Protein AF-A0A9P6ZPM4-F1 (afdb_monomer_lite)

Structure (mmCIF, N/CA/C/O backbone):
data_AF-A0A9P6ZPM4-F1
#
_entry.id   AF-A0A9P6ZPM4-F1
#
loop_
_atom_site.group_PDB
_atom_site.id
_atom_site.type_symbol
_atom_site.label_atom_id
_atom_site.label_alt_id
_atom_site.label_comp_id
_atom_site.label_asym_id
_atom_site.label_entity_id
_atom_site.label_seq_id
_atom_site.pdbx_PDB_ins_code
_atom_site.Cartn_x
_atom_site.Cartn_y
_atom_site.Cartn_z
_atom_site.occupancy
_atom_site.B_iso_or_equiv
_atom_site.auth_seq_id
_atom_site.auth_comp_id
_atom_site.auth_asym_id
_atom_site.auth_atom_id
_atom_site.pdbx_PDB_model_num
ATOM 1 N N . MET A 1 1 ? 51.699 1.409 82.569 1.00 41.31 1 MET A N 1
ATOM 2 C CA . MET A 1 1 ? 52.023 0.353 81.589 1.00 41.31 1 MET A CA 1
ATOM 3 C C . MET A 1 1 ? 50.793 -0.520 81.501 1.00 41.31 1 MET A C 1
ATOM 5 O O . MET A 1 1 ? 50.422 -0.999 82.562 1.00 41.31 1 MET A O 1
ATOM 9 N N . SER A 1 2 ? 50.209 -0.681 80.306 1.00 43.38 2 SER A N 1
ATOM 10 C CA . SER A 1 2 ? 49.143 -1.655 79.982 1.00 43.38 2 SER A CA 1
ATOM 11 C C . SER A 1 2 ? 47.812 -1.553 80.760 1.00 43.38 2 SER A C 1
ATOM 13 O O . SER A 1 2 ? 47.793 -1.086 81.890 1.00 43.38 2 SER A O 1
ATOM 15 N N . ASP A 1 3 ? 46.640 -1.999 80.300 1.00 44.69 3 ASP A N 1
ATOM 16 C CA . ASP A 1 3 ? 45.992 -2.145 78.973 1.00 44.69 3 ASP A CA 1
ATOM 17 C C . ASP A 1 3 ? 44.458 -2.218 79.275 1.00 44.69 3 ASP A C 1
ATOM 19 O O . ASP A 1 3 ? 44.084 -2.332 80.442 1.00 44.69 3 ASP A O 1
ATOM 23 N N 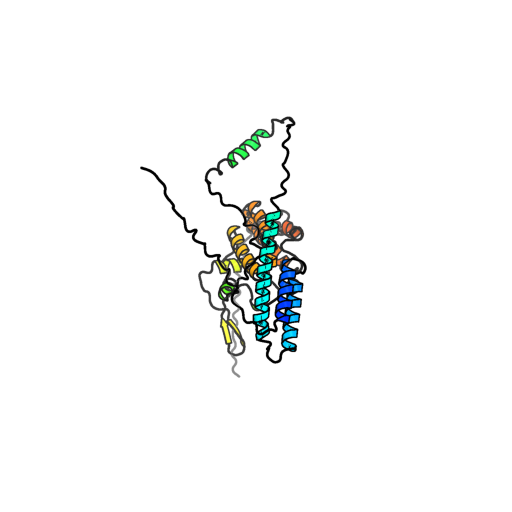. ASN A 1 4 ? 43.470 -2.120 78.375 1.00 44.38 4 ASN A N 1
ATOM 24 C CA . ASN A 1 4 ? 43.401 -2.166 76.907 1.00 44.38 4 ASN A CA 1
ATOM 25 C C . ASN A 1 4 ? 42.216 -1.278 76.411 1.00 44.38 4 ASN A C 1
ATOM 27 O O . ASN A 1 4 ? 41.504 -0.686 77.222 1.00 44.38 4 ASN A O 1
ATOM 31 N N . ALA A 1 5 ? 41.947 -1.208 75.102 1.00 47.03 5 ALA A N 1
ATOM 32 C CA . ALA A 1 5 ? 40.802 -0.488 74.527 1.00 47.03 5 ALA A CA 1
ATOM 33 C C . ALA A 1 5 ? 39.486 -1.300 74.544 1.00 47.03 5 ALA A C 1
ATOM 35 O O . ALA A 1 5 ? 39.454 -2.464 74.153 1.00 47.03 5 ALA A O 1
ATOM 36 N N . GLY A 1 6 ? 38.375 -0.648 74.912 1.00 46.19 6 GLY A N 1
ATOM 37 C CA . GLY A 1 6 ? 37.008 -1.186 74.832 1.00 46.19 6 GLY A CA 1
ATOM 38 C C . GLY A 1 6 ? 36.142 -0.393 73.850 1.00 46.19 6 GLY A C 1
ATOM 39 O O . GLY A 1 6 ? 35.293 0.389 74.267 1.00 46.19 6 GLY A O 1
ATOM 40 N N . MET A 1 7 ? 36.379 -0.556 72.546 1.00 50.34 7 MET A N 1
ATOM 41 C CA . MET A 1 7 ? 35.715 0.224 71.495 1.00 50.34 7 MET A CA 1
ATOM 42 C C . MET A 1 7 ? 34.452 -0.488 70.987 1.00 50.34 7 MET A C 1
ATOM 44 O O . MET A 1 7 ? 34.505 -1.323 70.086 1.00 50.34 7 MET A O 1
ATOM 48 N N . THR A 1 8 ? 33.303 -0.167 71.582 1.00 50.31 8 THR A N 1
ATOM 49 C CA . THR A 1 8 ? 31.993 -0.701 71.182 1.00 50.31 8 THR A CA 1
ATOM 50 C C . THR A 1 8 ? 31.470 0.019 69.938 1.00 50.31 8 THR A C 1
ATOM 52 O O . THR A 1 8 ? 31.024 1.162 69.996 1.00 50.31 8 THR A O 1
ATOM 55 N N . GLN A 1 9 ? 31.520 -0.658 68.788 1.00 41.12 9 GLN A N 1
ATOM 56 C CA . GLN A 1 9 ? 30.908 -0.162 67.555 1.00 41.12 9 GLN A CA 1
ATOM 57 C C . GLN A 1 9 ? 29.387 -0.347 67.611 1.00 41.12 9 GLN A C 1
ATOM 59 O O . GLN A 1 9 ? 28.883 -1.470 67.628 1.00 41.12 9 GLN A O 1
ATOM 64 N N . THR A 1 10 ? 28.648 0.759 67.605 1.00 44.28 10 THR A N 1
ATOM 65 C CA . THR A 1 10 ? 27.204 0.764 67.366 1.00 44.28 10 THR A CA 1
ATOM 66 C C . THR A 1 10 ? 26.931 0.476 65.892 1.00 44.28 10 THR A C 1
ATOM 68 O O . THR A 1 10 ? 27.122 1.329 65.026 1.00 44.28 10 THR A O 1
ATOM 71 N N . LEU A 1 11 ? 26.470 -0.742 65.596 1.00 42.66 11 LEU A N 1
ATOM 72 C CA . LEU A 1 11 ? 26.003 -1.112 64.261 1.00 42.66 11 LEU A CA 1
ATOM 73 C C . LEU A 1 11 ? 24.764 -0.284 63.896 1.00 42.66 11 LEU A C 1
ATOM 75 O O . LEU A 1 11 ? 23.664 -0.524 64.393 1.00 42.66 11 LEU A O 1
ATOM 79 N N . SER A 1 12 ? 24.969 0.695 63.014 1.00 42.59 12 SER A N 1
ATOM 80 C CA . SER A 1 12 ? 23.898 1.460 62.381 1.00 42.59 12 SER A CA 1
ATOM 81 C C . SER A 1 12 ? 22.994 0.512 61.593 1.00 42.59 12 SER A C 1
ATOM 83 O O . SER A 1 12 ? 23.444 -0.157 60.660 1.00 42.59 12 SER A O 1
ATOM 85 N N . SER A 1 13 ? 21.723 0.429 61.978 1.00 44.06 13 SER A N 1
ATOM 86 C CA . SER A 1 13 ? 20.726 -0.354 61.251 1.00 44.06 13 SER A CA 1
ATOM 87 C C . SER A 1 13 ? 20.303 0.418 60.004 1.00 44.06 13 SER 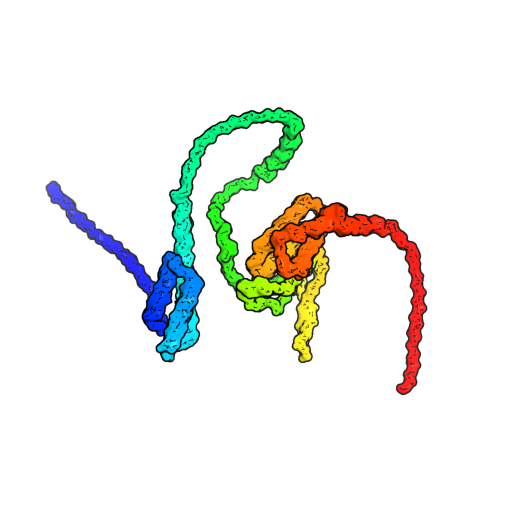A C 1
ATOM 89 O O . SER A 1 13 ? 19.695 1.483 60.096 1.00 44.06 13 SER A O 1
ATOM 91 N N . ASN A 1 14 ? 20.616 -0.128 58.826 1.00 39.12 14 ASN A N 1
ATOM 92 C CA . ASN A 1 14 ? 20.096 0.402 57.568 1.00 39.12 14 ASN A CA 1
ATOM 93 C C . ASN A 1 14 ? 18.557 0.403 57.597 1.00 39.12 14 ASN A C 1
ATOM 95 O O . ASN A 1 14 ? 17.965 -0.606 57.996 1.00 39.12 14 ASN A O 1
ATOM 99 N N . PRO A 1 15 ? 17.893 1.477 57.130 1.00 43.53 15 PRO A N 1
ATOM 100 C CA . PRO A 1 15 ? 16.452 1.460 56.957 1.00 43.53 15 PRO A CA 1
ATOM 101 C C . PRO A 1 15 ? 16.101 0.422 55.891 1.00 43.53 15 PRO A C 1
ATOM 103 O O . PRO A 1 15 ? 16.453 0.555 54.717 1.00 43.53 15 PRO A O 1
ATOM 106 N N . THR A 1 16 ? 15.389 -0.623 56.315 1.00 37.66 16 THR A N 1
ATOM 107 C CA . THR A 1 16 ? 14.690 -1.517 55.391 1.00 37.66 16 THR A CA 1
ATOM 108 C C . THR A 1 16 ? 13.801 -0.643 54.519 1.00 37.66 16 THR A C 1
ATOM 110 O O . THR A 1 16 ? 12.961 0.085 55.043 1.00 37.66 16 THR A O 1
ATOM 113 N N . SER A 1 17 ? 14.018 -0.669 53.202 1.00 42.69 17 SER A N 1
ATOM 114 C CA . SER A 1 17 ? 13.170 0.064 52.262 1.00 42.69 17 SER A CA 1
ATOM 115 C C . SER A 1 17 ? 11.798 -0.594 52.233 1.00 42.69 17 SER A C 1
ATOM 117 O O . SER A 1 17 ? 11.552 -1.528 51.473 1.00 42.69 17 SER A O 1
ATOM 119 N N . GLU A 1 18 ? 10.926 -0.120 53.118 1.00 38.56 18 GLU A N 1
ATOM 120 C CA . GLU A 1 18 ? 9.513 -0.450 53.149 1.00 38.56 18 GLU A CA 1
ATOM 121 C C . GLU A 1 18 ? 8.907 -0.016 51.813 1.00 38.56 18 GLU A C 1
ATOM 123 O O . GLU A 1 18 ? 8.725 1.173 51.539 1.00 38.56 18 GLU A O 1
ATOM 128 N N . VAL A 1 19 ? 8.676 -1.000 50.939 1.00 44.03 19 VAL A N 1
ATOM 129 C CA . VAL A 1 19 ? 8.045 -0.800 49.635 1.00 44.03 19 VAL A CA 1
ATOM 130 C C . VAL A 1 19 ? 6.658 -0.237 49.897 1.00 44.03 19 VAL A C 1
ATOM 132 O O . VAL A 1 19 ? 5.752 -0.967 50.300 1.00 44.03 19 VAL A O 1
ATOM 135 N N . GLN A 1 20 ? 6.510 1.075 49.700 1.00 35.72 20 GLN A N 1
ATOM 136 C CA . GLN A 1 20 ? 5.242 1.758 49.915 1.00 35.72 20 GLN A CA 1
ATOM 137 C C . GLN A 1 20 ? 4.170 1.054 49.073 1.00 35.72 20 GLN A C 1
ATOM 139 O O . GLN A 1 20 ? 4.343 0.942 47.854 1.00 35.72 20 GLN A O 1
ATOM 144 N N . PRO A 1 21 ? 3.082 0.552 49.687 1.00 44.56 21 PRO A N 1
ATOM 145 C CA . PRO A 1 21 ? 2.050 -0.141 48.939 1.00 44.56 21 PRO A CA 1
ATOM 146 C C . PRO A 1 21 ? 1.477 0.825 47.907 1.00 44.56 21 PRO A C 1
ATOM 148 O O . PRO A 1 21 ? 1.124 1.960 48.243 1.00 44.56 21 PRO A O 1
ATOM 151 N N . ALA A 1 22 ? 1.416 0.364 46.654 1.00 44.84 22 ALA A N 1
ATOM 152 C CA . ALA A 1 22 ? 0.943 1.152 45.526 1.00 44.84 22 ALA A CA 1
ATOM 153 C C . ALA A 1 22 ? -0.345 1.898 45.895 1.00 44.84 22 ALA A C 1
ATOM 155 O O . ALA A 1 22 ? -1.251 1.327 46.510 1.00 44.84 22 ALA A O 1
ATOM 156 N N . SER A 1 23 ? -0.387 3.185 45.539 1.00 46.53 23 SER A N 1
ATOM 157 C CA . SER A 1 23 ? -1.458 4.124 45.881 1.00 46.53 23 SER A CA 1
ATOM 158 C C . SER A 1 23 ? -2.827 3.450 45.813 1.00 46.53 23 SER A C 1
ATOM 160 O O . SER A 1 23 ? -3.200 2.972 44.741 1.00 46.53 23 SER A O 1
ATOM 162 N N . LYS A 1 24 ? -3.567 3.416 46.934 1.00 58.56 24 LYS A N 1
ATOM 163 C CA . LYS A 1 24 ? -4.918 2.831 47.003 1.00 58.56 24 LYS A CA 1
ATOM 164 C C . LYS A 1 24 ? -5.831 3.503 45.976 1.00 58.56 24 LYS A C 1
ATOM 166 O O . LYS A 1 24 ? -6.439 4.534 46.262 1.00 58.56 24 LYS A O 1
ATOM 171 N N . VAL A 1 25 ? -5.943 2.905 44.793 1.00 65.38 25 VAL A N 1
ATOM 172 C CA . VAL A 1 25 ? -6.911 3.314 43.780 1.00 65.38 25 VAL A CA 1
ATOM 173 C C . VAL A 1 25 ? -8.286 2.974 44.343 1.00 65.38 25 VAL A C 1
ATOM 175 O O . VAL A 1 25 ? -8.644 1.806 44.488 1.00 65.38 25 VAL A O 1
ATOM 178 N N . GLN A 1 26 ? -9.043 3.999 44.735 1.00 71.12 26 GLN A N 1
ATOM 179 C CA . GLN A 1 26 ? -10.408 3.819 45.217 1.00 71.12 26 GLN A CA 1
ATOM 180 C C . GLN A 1 26 ? -11.310 3.451 44.038 1.00 71.12 26 GLN A C 1
ATOM 182 O O . GLN A 1 26 ? -11.819 4.311 43.318 1.00 71.12 26 GLN A O 1
ATOM 187 N N . HIS A 1 27 ? -11.504 2.153 43.835 1.00 79.38 27 HIS A N 1
ATOM 188 C CA . HIS A 1 27 ? -12.532 1.640 42.943 1.00 79.38 27 HIS A CA 1
ATOM 189 C C . HIS A 1 27 ? -13.895 1.718 43.640 1.00 79.38 27 HIS A C 1
ATOM 191 O O . HIS A 1 27 ? -14.020 1.352 44.803 1.00 79.38 27 HIS A O 1
ATOM 197 N N . LYS A 1 28 ? -14.926 2.173 42.917 1.00 91.25 28 LYS A N 1
ATOM 198 C CA . LYS A 1 28 ? -16.318 2.180 43.407 1.00 91.25 28 LYS A CA 1
ATOM 199 C C . LYS A 1 28 ? -16.986 0.796 43.385 1.00 91.25 28 LYS A C 1
ATOM 201 O O . LYS A 1 28 ? -18.105 0.658 43.861 1.00 91.25 28 LYS A O 1
ATOM 206 N N . PHE A 1 29 ? -16.342 -0.193 42.768 1.00 93.75 29 PHE A N 1
ATOM 207 C CA . PHE A 1 29 ? -16.855 -1.557 42.664 1.00 93.75 29 PHE A CA 1
ATOM 208 C C . PHE A 1 29 ? -16.736 -2.283 44.001 1.00 93.75 29 PHE A C 1
ATOM 210 O O . PHE A 1 29 ? -15.767 -2.076 44.730 1.00 93.75 29 PHE A O 1
ATOM 217 N N . ASP A 1 30 ? -17.685 -3.177 44.279 1.00 95.00 30 ASP A N 1
ATOM 218 C CA . ASP A 1 30 ? -17.598 -4.068 45.431 1.00 95.00 30 ASP A CA 1
ATOM 219 C C . ASP A 1 30 ? -16.290 -4.885 45.418 1.00 95.00 30 ASP A C 1
ATOM 221 O O . ASP A 1 30 ? -15.824 -5.374 44.379 1.00 95.00 30 ASP A O 1
ATOM 225 N N . GLN A 1 31 ? -15.724 -5.055 46.611 1.00 94.81 31 GLN A N 1
ATOM 226 C CA . GLN A 1 31 ? -14.478 -5.760 46.862 1.00 94.81 31 GLN A CA 1
ATOM 227 C C . GLN A 1 31 ? -14.520 -7.197 46.326 1.00 94.81 31 GLN A C 1
ATOM 229 O O . GLN A 1 31 ? -13.510 -7.660 45.793 1.00 94.81 31 GLN A O 1
ATOM 234 N N . ALA A 1 32 ? -15.663 -7.895 46.391 1.00 96.38 32 ALA A N 1
ATOM 235 C CA . ALA A 1 32 ? -15.762 -9.257 45.864 1.00 96.38 32 ALA A CA 1
ATOM 236 C C . ALA A 1 32 ? -15.618 -9.292 44.332 1.00 96.38 32 ALA A C 1
ATOM 238 O O . ALA A 1 32 ? -14.951 -10.178 43.792 1.00 96.38 32 ALA A O 1
ATOM 239 N N . SER A 1 33 ? -16.179 -8.305 43.627 1.00 96.62 33 SER A N 1
ATOM 240 C CA . SER A 1 33 ? -16.024 -8.166 42.171 1.00 96.62 33 SER A CA 1
ATOM 241 C C . SER A 1 33 ? -14.587 -7.809 41.786 1.00 96.62 33 SER A C 1
ATOM 243 O O . SER A 1 33 ? -14.018 -8.437 40.892 1.00 96.62 33 SER A O 1
ATOM 245 N N . VAL A 1 34 ? -13.954 -6.880 42.512 1.00 96.25 34 VAL A N 1
ATOM 246 C CA . VAL A 1 34 ? -12.534 -6.531 42.318 1.00 96.25 34 VAL A CA 1
ATOM 247 C C . VAL A 1 34 ? -11.632 -7.753 42.528 1.00 96.25 34 VAL A C 1
ATOM 249 O O . VAL A 1 34 ? -10.755 -8.015 41.706 1.00 96.25 34 VAL A O 1
ATOM 252 N N . THR A 1 35 ? -11.865 -8.548 43.578 1.00 96.44 35 THR A N 1
ATOM 253 C CA . THR A 1 35 ? -11.090 -9.769 43.857 1.00 96.44 35 THR A CA 1
ATOM 254 C C . THR A 1 35 ? -11.249 -10.835 42.764 1.00 96.44 35 THR A C 1
ATOM 256 O O . THR A 1 35 ? -10.253 -11.454 42.390 1.00 96.44 35 THR A O 1
ATOM 259 N N . LYS A 1 36 ? -12.447 -11.015 42.186 1.00 97.94 36 LYS A N 1
ATOM 260 C CA . LYS A 1 36 ? -12.644 -11.910 41.025 1.00 97.94 36 LYS A CA 1
ATOM 261 C C . LYS A 1 36 ? -11.840 -11.443 39.804 1.00 97.94 36 LYS A C 1
ATOM 263 O O . LYS A 1 36 ? -11.138 -12.250 39.202 1.00 97.94 36 LYS A O 1
ATOM 268 N N . CYS A 1 37 ? -11.886 -10.150 39.472 1.00 97.81 37 CYS A N 1
ATOM 269 C CA . CYS A 1 37 ? -11.126 -9.597 38.347 1.00 97.81 37 CYS A CA 1
ATOM 270 C C . CYS A 1 37 ? -9.606 -9.714 38.548 1.00 97.81 37 CYS A C 1
ATOM 272 O O . CYS A 1 37 ? -8.898 -10.083 37.615 1.00 97.81 37 CYS A O 1
ATOM 274 N N . LEU A 1 38 ? -9.097 -9.465 39.761 1.00 96.75 38 LEU A N 1
ATOM 275 C CA . LEU A 1 38 ? -7.674 -9.649 40.078 1.00 96.75 38 LEU A CA 1
ATOM 276 C C . LEU A 1 38 ? -7.232 -11.112 39.948 1.00 96.75 38 LEU A C 1
ATOM 278 O O . LEU A 1 38 ? -6.142 -11.367 39.441 1.00 96.75 38 LEU A O 1
ATOM 282 N N . LYS A 1 39 ? -8.083 -12.073 40.330 1.00 97.88 39 LYS A N 1
ATOM 283 C CA . LYS A 1 39 ? -7.792 -13.497 40.124 1.00 97.88 39 LYS A CA 1
ATOM 284 C C . LYS A 1 39 ? -7.644 -13.839 38.635 1.00 97.88 39 LYS A C 1
ATOM 286 O O . LYS A 1 39 ? -6.720 -14.554 38.279 1.00 97.88 39 LYS A O 1
ATOM 291 N N . LEU A 1 40 ? -8.487 -13.287 37.758 1.00 98.25 40 LEU A N 1
ATOM 292 C CA . LEU A 1 40 ? -8.362 -13.497 36.307 1.00 98.25 40 LEU A CA 1
ATOM 293 C C . LEU A 1 40 ? -7.065 -12.904 35.731 1.00 98.25 40 LEU A C 1
ATOM 295 O O . LEU A 1 40 ? -6.485 -13.485 34.818 1.00 98.25 40 LEU A O 1
ATOM 299 N N . VAL A 1 41 ? -6.576 -11.782 36.270 1.00 97.44 41 VAL A N 1
ATOM 300 C CA . VAL A 1 41 ? -5.259 -11.229 35.895 1.00 97.44 41 VAL A CA 1
ATOM 301 C C . VAL A 1 41 ? -4.123 -12.173 36.310 1.00 97.44 41 VAL A C 1
ATOM 303 O O . VAL A 1 41 ? -3.203 -12.392 35.527 1.00 97.44 41 VAL A O 1
ATOM 306 N N . ASP A 1 42 ? -4.197 -12.755 37.508 1.00 96.75 42 ASP A N 1
ATOM 307 C CA . ASP A 1 42 ? -3.220 -13.718 38.036 1.00 96.75 42 ASP A CA 1
ATOM 308 C C . ASP A 1 42 ? -3.254 -15.064 37.277 1.00 96.75 42 ASP A C 1
ATOM 310 O O . ASP A 1 42 ? -2.214 -15.581 36.867 1.00 96.75 42 ASP A O 1
ATOM 314 N N . ASP A 1 43 ? -4.445 -15.594 36.980 1.00 97.19 43 ASP A N 1
ATOM 315 C CA . ASP A 1 43 ? -4.631 -16.796 36.154 1.00 97.19 43 ASP A CA 1
ATOM 316 C C . ASP A 1 43 ? -4.120 -16.573 34.710 1.00 97.19 43 ASP A C 1
ATOM 318 O O . ASP A 1 43 ? -3.510 -17.469 34.119 1.00 97.19 43 ASP A O 1
ATOM 322 N N . PHE A 1 44 ? -4.288 -15.365 34.151 1.00 97.31 44 PHE A N 1
ATOM 323 C CA . PHE A 1 44 ? -3.677 -14.968 32.876 1.00 97.31 44 PHE A CA 1
ATOM 324 C C . PHE A 1 44 ? -2.145 -14.860 32.970 1.00 97.31 44 PHE A C 1
ATOM 326 O O . PHE A 1 44 ? -1.447 -15.386 32.104 1.00 97.31 44 PHE A O 1
ATOM 333 N N . GLY A 1 45 ? -1.611 -14.238 34.028 1.00 95.12 45 GLY A N 1
ATOM 334 C CA . GLY A 1 45 ? -0.167 -14.132 34.275 1.00 95.12 45 GLY A CA 1
ATOM 335 C C . GLY A 1 45 ? 0.523 -15.490 34.442 1.00 95.12 45 GLY A C 1
ATOM 336 O O . GLY A 1 45 ? 1.684 -15.642 34.081 1.00 95.12 45 GLY A O 1
ATOM 337 N N . LYS A 1 46 ? -0.210 -16.512 34.899 1.00 95.38 46 LYS A N 1
ATOM 338 C CA . LYS A 1 46 ? 0.236 -17.918 34.952 1.00 95.38 46 LYS A CA 1
ATOM 339 C C . LYS A 1 46 ? 0.066 -18.680 33.633 1.00 95.38 46 LYS A C 1
ATOM 341 O O . LYS A 1 46 ? 0.455 -19.843 33.550 1.00 95.38 46 LYS A O 1
ATOM 346 N N . GLY A 1 47 ? -0.539 -18.066 32.616 1.00 94.75 47 GLY A N 1
ATOM 347 C CA . GLY A 1 47 ? -0.844 -18.701 31.333 1.00 94.75 47 GLY A CA 1
ATOM 348 C C . GLY A 1 47 ? -1.955 -19.757 31.389 1.00 94.75 47 GLY A C 1
ATOM 349 O O . GLY A 1 47 ? -2.037 -20.579 30.479 1.00 94.75 47 GLY A O 1
ATOM 350 N N . LEU A 1 48 ? -2.800 -19.757 32.431 1.00 97.19 48 LEU A N 1
ATOM 351 C CA . LEU A 1 48 ? -3.913 -20.708 32.577 1.00 97.19 48 LEU A CA 1
ATOM 352 C C . LEU A 1 48 ? -5.102 -20.370 31.666 1.00 97.19 48 LEU A C 1
ATOM 354 O O . LEU A 1 48 ? -5.840 -21.266 31.263 1.00 97.19 48 LEU A O 1
ATOM 358 N N . ILE A 1 49 ? -5.282 -19.087 31.340 1.00 97.56 49 ILE A N 1
ATOM 359 C CA . ILE A 1 49 ? -6.338 -18.577 30.454 1.00 97.56 49 ILE A CA 1
ATOM 360 C C . ILE A 1 49 ? -5.746 -17.663 29.379 1.00 97.56 49 ILE A C 1
ATOM 362 O O . ILE A 1 49 ? -4.697 -17.047 29.583 1.00 97.56 49 ILE A O 1
ATOM 366 N N . SER A 1 50 ? -6.409 -17.548 28.223 1.00 97.12 50 SER A N 1
ATOM 367 C CA . SER A 1 50 ? -5.958 -16.613 27.190 1.00 97.12 50 SER A CA 1
ATOM 368 C C . SER A 1 50 ? -6.323 -15.170 27.551 1.00 97.12 50 SER A C 1
ATOM 370 O O . SER A 1 50 ? -7.265 -14.904 28.301 1.00 97.12 50 SER A O 1
ATOM 372 N N . LYS A 1 51 ? -5.614 -14.205 26.951 1.00 96.88 51 LYS A N 1
ATOM 373 C CA . LYS A 1 51 ? -5.934 -12.779 27.117 1.00 96.88 51 LYS A CA 1
ATOM 374 C C . LYS A 1 51 ? -7.353 -12.445 26.646 1.00 96.88 51 LYS A C 1
ATOM 376 O O . LYS A 1 51 ? -7.982 -11.565 27.217 1.00 96.88 51 LYS A O 1
ATOM 381 N N . GLY A 1 52 ? -7.850 -13.126 25.609 1.00 96.25 52 GLY A N 1
ATOM 382 C CA . GLY A 1 52 ? -9.207 -12.918 25.100 1.00 96.25 52 GLY A CA 1
ATOM 383 C C . GLY A 1 52 ? -10.267 -13.334 26.119 1.00 96.25 52 GLY A C 1
ATOM 384 O O . GLY A 1 52 ? -11.192 -12.569 26.381 1.00 96.25 52 GLY A O 1
ATOM 385 N N . ASP A 1 53 ? -10.077 -14.494 26.746 1.00 97.38 53 ASP A N 1
ATOM 386 C CA . ASP A 1 53 ? -11.013 -15.041 27.733 1.00 97.38 53 ASP A CA 1
ATOM 387 C C . ASP A 1 53 ? -11.019 -14.190 29.009 1.00 97.38 53 ASP A C 1
ATOM 389 O O . ASP A 1 53 ? -12.079 -13.774 29.472 1.00 97.38 53 ASP A O 1
ATOM 393 N N . ALA A 1 54 ? -9.833 -13.817 29.511 1.00 98.00 54 ALA A N 1
ATOM 394 C CA . ALA A 1 54 ? -9.692 -12.929 30.666 1.00 98.00 54 ALA A CA 1
ATOM 395 C C . ALA A 1 54 ? -10.428 -11.589 30.467 1.00 98.00 54 ALA A C 1
ATOM 397 O O . ALA A 1 54 ? -11.082 -11.092 31.383 1.00 98.00 54 ALA A O 1
ATOM 398 N N . LEU A 1 55 ? -10.360 -11.009 29.262 1.00 97.69 55 LEU A N 1
ATOM 399 C CA . LEU A 1 55 ? -11.048 -9.758 28.930 1.00 97.69 55 LEU A CA 1
ATOM 400 C C . LEU A 1 55 ? -12.574 -9.892 28.929 1.00 97.69 55 LEU A C 1
ATOM 402 O O . LEU A 1 55 ? -13.260 -8.991 29.416 1.00 97.69 55 LEU A O 1
ATOM 406 N N . LEU A 1 56 ? -13.097 -10.993 28.384 1.00 97.62 56 LEU A N 1
ATOM 407 C CA . LEU A 1 56 ? -14.535 -11.260 28.331 1.00 97.62 56 LEU A CA 1
ATOM 408 C C . LEU A 1 56 ? -15.103 -11.506 29.734 1.00 97.62 56 LEU A C 1
ATOM 410 O O . LEU A 1 56 ? -16.106 -10.894 30.097 1.00 97.62 56 LEU A O 1
ATOM 414 N N . GLU A 1 57 ? -14.426 -12.313 30.550 1.00 98.25 57 GLU A N 1
ATOM 415 C CA . GLU A 1 57 ? -14.834 -12.594 31.931 1.00 98.25 57 GLU A CA 1
ATOM 416 C C . GLU A 1 57 ? -14.789 -11.337 32.820 1.00 98.25 57 GLU A C 1
ATOM 418 O O . GLU A 1 57 ? -15.750 -11.041 33.532 1.00 98.25 57 GLU A O 1
ATOM 423 N N . ILE A 1 58 ? -13.733 -10.517 32.724 1.00 98.06 58 ILE A N 1
ATOM 424 C CA . ILE A 1 58 ? -13.654 -9.231 33.445 1.00 98.06 58 ILE A CA 1
ATOM 425 C C . ILE A 1 58 ? -14.776 -8.279 33.000 1.00 98.06 58 ILE A C 1
ATOM 427 O O . ILE A 1 58 ? -15.372 -7.596 33.837 1.00 98.06 58 ILE A O 1
ATOM 431 N N . GLN A 1 59 ? -15.108 -8.236 31.703 1.00 97.75 59 GLN A N 1
ATOM 432 C CA . GLN A 1 59 ? -16.242 -7.451 31.213 1.00 97.75 59 GLN A CA 1
ATOM 433 C C . GLN A 1 59 ? -17.571 -7.940 31.814 1.00 97.75 59 GLN A C 1
ATOM 435 O O . GLN A 1 59 ? -18.362 -7.105 32.255 1.00 97.75 59 GLN A O 1
ATOM 440 N N . LEU A 1 60 ? -17.814 -9.254 31.855 1.00 97.81 60 LEU A N 1
ATOM 441 C CA . LEU A 1 60 ? -19.036 -9.841 32.415 1.00 97.81 60 LEU A CA 1
ATOM 442 C C . LEU A 1 60 ? -19.175 -9.553 33.917 1.00 97.81 60 LEU A C 1
ATOM 444 O O . LEU A 1 60 ? -20.228 -9.081 34.347 1.00 97.81 60 LEU A O 1
ATOM 448 N N . ILE A 1 61 ? -18.108 -9.743 34.703 1.00 97.81 61 ILE A N 1
ATOM 449 C CA . ILE A 1 61 ? -18.104 -9.465 36.151 1.00 97.81 61 ILE A CA 1
ATOM 450 C C . ILE A 1 61 ? -18.440 -7.995 36.429 1.00 97.81 61 ILE A C 1
ATOM 452 O O . ILE A 1 61 ? -19.306 -7.702 37.253 1.00 97.81 61 ILE A O 1
ATOM 456 N N . LEU A 1 62 ? -17.792 -7.060 35.724 1.00 96.56 62 LEU A N 1
ATOM 457 C CA . LEU A 1 62 ? -18.033 -5.628 35.923 1.00 96.56 62 LEU A CA 1
ATOM 458 C C . LEU A 1 62 ? -19.421 -5.183 35.436 1.00 96.56 62 LEU A C 1
ATOM 460 O O . LEU A 1 62 ? -19.971 -4.237 35.994 1.00 96.56 62 LEU A O 1
ATOM 464 N N . GLN A 1 63 ? -20.002 -5.844 34.429 1.00 96.62 63 GLN A N 1
ATOM 465 C CA . GLN A 1 63 ? -21.383 -5.581 34.005 1.00 96.62 63 GLN A CA 1
ATOM 466 C C . GLN A 1 63 ? -22.409 -6.117 35.016 1.00 96.62 63 GLN A C 1
ATOM 468 O O . GLN A 1 63 ? -23.357 -5.396 35.323 1.00 96.62 63 GLN A O 1
ATOM 473 N N . SER A 1 64 ? -22.192 -7.307 35.593 1.00 97.00 64 SER A N 1
ATOM 474 C CA . SER A 1 64 ? -23.041 -7.847 36.672 1.00 97.00 64 SER A CA 1
ATOM 475 C C . SER A 1 64 ? -23.029 -6.928 37.896 1.00 97.00 64 SER A C 1
ATOM 477 O O . SER A 1 64 ? -24.082 -6.509 38.366 1.00 97.00 64 SER A O 1
ATOM 479 N N . ALA A 1 65 ? -21.840 -6.487 38.325 1.00 96.62 65 ALA A N 1
ATOM 480 C CA . ALA A 1 65 ? -21.681 -5.588 39.468 1.00 96.62 65 ALA A CA 1
ATOM 481 C C . ALA A 1 65 ? -22.431 -4.248 39.312 1.00 96.62 65 ALA A C 1
ATOM 483 O O . ALA A 1 65 ? -22.885 -3.685 40.307 1.00 96.62 65 ALA A O 1
ATOM 484 N N . ILE A 1 66 ? -22.582 -3.742 38.080 1.00 95.94 66 ILE A N 1
ATOM 485 C CA . ILE A 1 66 ? -23.381 -2.539 37.781 1.00 95.94 66 ILE A CA 1
ATOM 486 C C . ILE A 1 66 ? -24.883 -2.846 37.819 1.00 95.94 66 ILE A C 1
ATOM 488 O O . ILE A 1 66 ? -25.651 -2.015 38.285 1.00 95.94 66 ILE A O 1
ATOM 492 N N . GLY A 1 67 ? -25.309 -4.027 37.363 1.00 94.44 67 GLY A N 1
ATOM 493 C CA . GLY A 1 67 ? -26.709 -4.459 37.462 1.00 94.44 67 GLY A CA 1
ATOM 494 C C . GLY A 1 67 ? -27.172 -4.733 38.899 1.00 94.44 67 GLY A C 1
ATOM 495 O O . GLY A 1 67 ? -28.357 -4.604 39.189 1.00 94.44 67 GLY A O 1
ATOM 496 N N . GLU A 1 68 ? -26.245 -5.088 39.790 1.00 96.12 68 GLU A N 1
ATOM 497 C CA . GLU A 1 68 ? -26.499 -5.384 41.208 1.00 96.12 68 GLU A CA 1
ATOM 498 C C . GLU A 1 68 ? -26.409 -4.147 42.129 1.00 96.12 68 GLU A C 1
ATOM 500 O O . GLU A 1 68 ? -26.857 -4.214 43.272 1.00 96.12 68 GLU A O 1
ATOM 505 N N . SER A 1 69 ? -25.836 -3.026 41.665 1.00 92.81 69 SER A N 1
ATOM 506 C CA . SER A 1 69 ? -25.523 -1.857 42.507 1.00 92.81 69 SER A CA 1
ATOM 507 C C . SER A 1 69 ? -26.225 -0.577 42.040 1.00 92.81 69 SER A C 1
ATOM 509 O O . SER A 1 69 ? -25.771 0.062 41.092 1.00 92.81 69 SER A O 1
ATOM 511 N N . ASP A 1 70 ? -27.225 -0.104 42.793 1.00 93.81 70 ASP A N 1
ATOM 512 C CA . ASP A 1 70 ? -27.947 1.162 42.525 1.00 93.81 70 ASP A CA 1
ATOM 513 C C . ASP A 1 70 ? -27.040 2.413 42.442 1.00 93.81 70 ASP A C 1
ATOM 515 O O . ASP A 1 70 ? -27.434 3.455 41.918 1.00 93.81 70 ASP A O 1
ATOM 519 N N . SER A 1 71 ? -25.821 2.337 42.987 1.00 92.12 71 SER A N 1
ATOM 520 C CA . SER A 1 71 ? -24.849 3.435 43.050 1.00 92.12 71 SER A CA 1
ATOM 521 C C . SER A 1 71 ? -23.874 3.500 41.867 1.00 92.12 71 SER A C 1
ATOM 523 O O . SER A 1 71 ? -23.157 4.498 41.732 1.00 92.12 71 SER A O 1
ATOM 525 N N . LEU A 1 72 ? -23.811 2.461 41.027 1.00 93.94 72 LEU A N 1
ATOM 526 C CA . LEU A 1 72 ? -22.872 2.375 39.908 1.00 93.94 72 LEU A CA 1
ATOM 527 C C . LEU A 1 72 ? -23.554 2.718 38.588 1.00 93.94 72 LEU A C 1
ATOM 529 O O . LEU A 1 72 ? -24.603 2.186 38.242 1.00 93.94 72 LEU A O 1
ATOM 533 N N . THR A 1 73 ? -22.915 3.576 37.796 1.00 93.56 73 THR A N 1
ATOM 534 C CA . THR A 1 73 ? -23.416 3.939 36.468 1.00 93.56 73 THR A CA 1
ATOM 535 C C . THR A 1 73 ? -22.581 3.299 35.364 1.00 93.56 73 THR A C 1
ATOM 537 O O . THR A 1 73 ? -21.417 2.936 35.546 1.00 93.56 73 THR A O 1
ATOM 540 N N . GLN A 1 74 ? -23.122 3.263 34.145 1.00 91.94 74 GLN A N 1
ATOM 541 C CA . GLN A 1 74 ? -22.358 2.857 32.961 1.00 91.94 74 GLN A CA 1
ATOM 542 C C . GLN A 1 74 ? -21.137 3.769 32.686 1.00 91.94 74 GLN A C 1
ATOM 544 O O . GLN A 1 74 ? -20.228 3.374 31.956 1.00 91.94 74 GLN A O 1
ATOM 549 N N . GLN A 1 75 ? -21.069 4.968 33.287 1.00 92.38 75 GLN A N 1
ATOM 550 C CA . GLN A 1 75 ? -19.882 5.826 33.215 1.00 92.38 75 GLN A CA 1
ATOM 551 C C . GLN A 1 75 ? -18.729 5.291 34.080 1.00 92.38 75 GLN A C 1
ATOM 553 O O . GLN A 1 75 ? -17.570 5.435 33.690 1.00 92.38 75 GLN A O 1
ATOM 558 N N . ASP A 1 76 ? -19.031 4.614 35.193 1.00 91.94 76 ASP A N 1
ATOM 559 C CA . ASP A 1 76 ? -18.048 4.010 36.103 1.00 91.94 76 ASP A CA 1
ATOM 560 C C . ASP A 1 76 ? -17.450 2.701 35.546 1.00 91.94 76 ASP A C 1
ATOM 562 O O . ASP A 1 76 ? -16.320 2.341 35.887 1.00 91.94 76 ASP A O 1
ATOM 566 N N . PHE A 1 77 ? -18.148 2.032 34.614 1.00 95.12 77 PHE A N 1
ATOM 567 C CA . PHE A 1 77 ? -17.641 0.851 33.895 1.00 95.12 77 PHE A CA 1
ATOM 568 C C . PHE A 1 77 ? -16.291 1.117 33.220 1.00 95.12 77 PHE A C 1
ATOM 570 O O . PHE A 1 77 ? -15.335 0.358 33.377 1.00 95.12 77 PHE A O 1
ATOM 577 N N . LYS A 1 78 ? -16.206 2.209 32.451 1.00 93.69 78 LYS A N 1
ATOM 578 C CA . LYS A 1 78 ? -15.059 2.501 31.584 1.00 93.69 78 LYS A CA 1
ATOM 579 C C . LYS A 1 78 ? -13.734 2.675 32.347 1.00 93.69 78 LYS A C 1
ATOM 581 O O . LYS A 1 78 ? -12.766 2.038 31.926 1.00 93.69 78 LYS A O 1
ATOM 586 N N . PRO A 1 79 ? -13.626 3.490 33.419 1.00 94.19 79 PRO A N 1
ATOM 587 C CA . PRO A 1 79 ? -12.385 3.589 34.187 1.00 94.19 79 PRO A CA 1
ATOM 588 C C . PRO A 1 79 ? -12.038 2.276 34.902 1.00 94.19 79 PRO A C 1
ATOM 590 O O . PRO A 1 79 ? -10.872 1.890 34.882 1.00 94.19 79 PRO A O 1
ATOM 593 N N . GLY A 1 80 ? -13.027 1.551 35.446 1.00 93.75 80 GLY A N 1
ATOM 594 C CA . GLY A 1 80 ? -12.807 0.238 36.066 1.00 93.75 80 GLY A CA 1
ATOM 595 C C . GLY A 1 80 ? -12.215 -0.776 35.087 1.00 93.75 80 GLY A C 1
ATOM 596 O O . GLY A 1 80 ? -11.136 -1.312 35.325 1.00 93.75 80 GLY A O 1
ATOM 597 N N . PHE A 1 81 ? -12.863 -0.969 33.937 1.00 96.62 81 PHE A N 1
ATOM 598 C CA . PHE A 1 81 ? -12.384 -1.873 32.891 1.00 96.62 81 PHE A CA 1
ATOM 599 C C . PHE A 1 81 ? -11.000 -1.461 32.367 1.00 96.62 81 PHE A C 1
ATOM 601 O O . PHE A 1 81 ? -10.117 -2.303 32.242 1.00 96.62 81 PHE A O 1
ATOM 608 N N . THR A 1 82 ? -10.764 -0.159 32.145 1.00 95.00 82 THR A N 1
ATOM 609 C CA . THR A 1 82 ? -9.460 0.355 31.677 1.00 95.00 82 THR A CA 1
ATOM 610 C C . THR A 1 82 ? -8.324 0.048 32.659 1.00 95.00 82 THR A C 1
ATOM 612 O O . THR A 1 82 ? -7.215 -0.239 32.218 1.00 95.00 82 THR A O 1
ATOM 615 N N . HIS A 1 83 ? -8.583 0.052 33.970 1.00 95.62 83 HIS A N 1
ATOM 616 C CA . HIS A 1 83 ? -7.581 -0.331 34.965 1.00 95.62 83 HIS A CA 1
ATOM 617 C C . HIS A 1 83 ? -7.189 -1.814 34.848 1.00 95.62 83 HIS A C 1
ATOM 619 O O . HIS A 1 83 ? -6.004 -2.142 34.811 1.00 95.62 83 HIS A O 1
ATOM 625 N N . PHE A 1 84 ? -8.163 -2.716 34.689 1.00 96.75 84 PHE A N 1
ATOM 626 C CA . PHE A 1 84 ? -7.871 -4.138 34.480 1.00 96.75 84 PHE A CA 1
ATOM 627 C C . PHE A 1 84 ? -7.212 -4.427 33.118 1.00 96.75 84 PHE A C 1
ATOM 629 O O . PHE A 1 84 ? -6.369 -5.319 33.043 1.00 96.75 84 PHE A O 1
ATOM 636 N N . LEU A 1 85 ? -7.503 -3.641 32.067 1.00 97.00 85 LEU A N 1
ATOM 637 C CA . LEU A 1 85 ? -6.743 -3.698 30.806 1.00 97.00 85 LEU A CA 1
ATOM 638 C C . LEU A 1 85 ? -5.250 -3.431 31.038 1.00 97.00 85 LEU A C 1
ATOM 640 O O . LEU A 1 85 ? -4.414 -4.182 30.542 1.00 97.00 85 LEU A O 1
ATOM 644 N N . GLN A 1 86 ? -4.922 -2.391 31.811 1.00 95.75 86 GLN A N 1
ATOM 645 C CA . GLN A 1 86 ? -3.536 -2.042 32.132 1.00 95.75 86 GLN A CA 1
ATOM 646 C C . GLN A 1 86 ? -2.849 -3.170 32.909 1.00 95.75 86 GLN A C 1
ATOM 648 O O . GLN A 1 86 ? -1.735 -3.550 32.562 1.00 95.75 86 GLN A O 1
ATOM 653 N N . LEU A 1 87 ? -3.523 -3.761 33.902 1.00 96.12 87 LEU A N 1
ATOM 654 C CA . LEU A 1 87 ? -2.989 -4.898 34.659 1.00 96.12 87 LEU A CA 1
ATOM 655 C C . LEU A 1 87 ? -2.705 -6.123 33.765 1.00 96.12 87 LEU A C 1
ATOM 657 O O . LEU A 1 87 ? -1.638 -6.724 33.882 1.00 96.12 87 LEU A O 1
ATOM 661 N N . LEU A 1 88 ? -3.597 -6.453 32.822 1.00 96.94 88 LEU A N 1
ATOM 662 C CA . LEU A 1 88 ? -3.355 -7.514 31.833 1.00 96.94 88 LEU A CA 1
ATOM 663 C C . LEU A 1 88 ? -2.217 -7.169 30.860 1.00 96.94 88 LEU A C 1
ATOM 665 O O . LEU A 1 88 ? -1.470 -8.058 30.455 1.00 96.94 88 LEU A O 1
ATOM 669 N N . ASP A 1 89 ? -2.076 -5.906 30.450 1.00 95.62 89 ASP A N 1
ATOM 670 C CA . ASP A 1 89 ? -0.966 -5.453 29.601 1.00 95.62 89 ASP A CA 1
ATOM 671 C C . ASP A 1 89 ? 0.387 -5.549 30.325 1.00 95.62 89 ASP A C 1
ATOM 673 O O . ASP A 1 89 ? 1.359 -5.983 29.707 1.00 95.62 89 ASP A O 1
ATOM 677 N N . HIS A 1 90 ? 0.439 -5.238 31.625 1.00 94.38 90 HIS A N 1
ATOM 678 C CA . HIS A 1 90 ? 1.630 -5.432 32.458 1.00 94.38 90 HIS A CA 1
ATOM 679 C C . HIS A 1 90 ? 1.988 -6.919 32.603 1.00 94.38 90 HIS A C 1
ATOM 681 O O . HIS A 1 90 ? 3.091 -7.304 32.226 1.00 94.38 90 HIS A O 1
ATOM 687 N N . ALA A 1 91 ? 1.038 -7.777 32.998 1.00 94.56 91 ALA A N 1
ATOM 688 C CA . ALA A 1 91 ? 1.261 -9.227 33.093 1.00 94.56 91 ALA A CA 1
ATOM 689 C C . ALA A 1 91 ? 1.648 -9.880 31.744 1.00 94.56 91 ALA A C 1
ATOM 691 O O . ALA A 1 91 ? 2.325 -10.905 31.705 1.00 94.56 91 ALA A O 1
ATOM 692 N N . SER A 1 92 ? 1.256 -9.274 30.612 1.00 91.19 92 SER A N 1
ATOM 693 C CA . SER A 1 92 ? 1.682 -9.713 29.271 1.00 91.19 92 SER A CA 1
ATOM 694 C C . SER A 1 92 ? 3.164 -9.427 28.979 1.00 91.19 92 SER A C 1
ATOM 696 O O . SER A 1 92 ? 3.708 -9.998 28.034 1.00 91.19 92 SER A O 1
ATOM 698 N N . GLY A 1 93 ? 3.791 -8.492 29.702 1.00 86.06 93 GLY A N 1
ATOM 699 C CA . GLY A 1 93 ? 5.203 -8.140 29.553 1.00 86.06 93 GLY A CA 1
ATOM 700 C C . GLY A 1 93 ? 6.116 -9.186 30.185 1.00 86.06 93 GLY A C 1
ATOM 701 O O . GLY A 1 93 ? 6.991 -9.721 29.507 1.00 86.06 93 GLY A O 1
ATOM 702 N N . ASP A 1 94 ? 5.844 -9.531 31.442 1.00 83.56 94 ASP A N 1
ATOM 703 C CA . ASP A 1 94 ? 6.684 -10.421 32.257 1.00 83.56 94 ASP A CA 1
ATOM 704 C C . ASP A 1 94 ? 6.778 -11.843 31.660 1.00 83.56 94 ASP A C 1
ATOM 706 O O . ASP A 1 94 ? 7.852 -12.446 31.602 1.00 83.56 94 ASP A O 1
ATOM 710 N N . LEU A 1 95 ? 5.675 -12.334 31.075 1.00 80.44 95 LEU A N 1
ATOM 711 C CA . LEU A 1 95 ? 5.612 -13.603 30.332 1.00 80.44 95 LEU A CA 1
ATOM 712 C C . LEU A 1 95 ? 6.506 -13.664 29.076 1.00 80.44 95 LEU A C 1
ATOM 714 O O . LEU A 1 95 ? 6.705 -14.751 28.521 1.00 80.44 95 LEU A O 1
ATOM 718 N N . SER A 1 96 ? 7.001 -12.521 28.589 1.00 73.00 96 SER A N 1
ATOM 719 C CA . SER A 1 96 ? 7.924 -12.450 27.451 1.00 73.00 96 SER A CA 1
ATOM 720 C C . SER A 1 96 ? 9.364 -12.701 27.905 1.00 73.00 96 SER A C 1
ATOM 722 O O . SER A 1 96 ? 10.041 -13.563 27.345 1.00 73.00 96 SER A O 1
ATOM 724 N N . SER A 1 97 ? 9.801 -12.021 28.971 1.00 71.44 97 SER A N 1
ATOM 725 C CA . SER A 1 97 ? 11.181 -12.079 29.474 1.00 71.44 97 SER A CA 1
ATOM 726 C C . SER A 1 97 ? 11.601 -13.467 29.968 1.00 71.44 97 SER A C 1
ATOM 728 O O . SER A 1 97 ? 12.745 -13.879 29.764 1.00 71.44 97 SER A O 1
ATOM 730 N N . ASP A 1 98 ? 10.683 -14.238 30.557 1.00 64.62 98 ASP A N 1
ATOM 731 C CA . ASP A 1 98 ? 11.004 -15.581 31.060 1.00 64.62 98 ASP A CA 1
ATOM 732 C C . ASP A 1 98 ? 11.251 -16.605 29.936 1.00 64.62 98 ASP A C 1
ATOM 734 O O . ASP A 1 98 ? 12.001 -17.569 30.117 1.00 64.62 98 ASP A O 1
ATOM 738 N N . LYS A 1 99 ? 10.680 -16.392 28.740 1.00 64.94 99 LYS A N 1
ATOM 739 C CA . LYS A 1 99 ? 10.879 -17.288 27.585 1.00 64.94 99 LYS A CA 1
ATOM 740 C C . LYS A 1 99 ? 12.233 -17.102 26.910 1.00 64.94 99 LYS A C 1
ATOM 742 O O . LYS A 1 99 ? 12.787 -18.072 26.395 1.00 64.94 99 LYS A O 1
ATOM 747 N N . GLU A 1 100 ? 12.773 -15.889 26.925 1.00 62.31 100 GLU A N 1
ATOM 748 C CA . GLU A 1 100 ? 14.108 -15.596 26.396 1.00 62.31 100 GLU A CA 1
ATOM 749 C C . GLU A 1 100 ? 15.189 -16.162 27.320 1.00 62.31 100 GLU A C 1
ATOM 751 O O . GLU A 1 100 ? 16.109 -16.848 26.868 1.00 62.31 100 GLU A O 1
ATOM 756 N N . ARG A 1 101 ? 15.021 -15.992 28.638 1.00 60.94 101 ARG A N 1
ATOM 757 C CA . ARG A 1 101 ? 16.001 -16.443 29.637 1.00 60.94 101 ARG A CA 1
ATOM 758 C C . ARG A 1 101 ? 16.198 -17.963 29.677 1.00 60.94 101 ARG A C 1
ATOM 760 O O . ARG A 1 101 ? 17.279 -18.425 30.031 1.00 60.94 101 ARG A O 1
ATOM 767 N N . GLY A 1 102 ? 15.187 -18.739 29.280 1.00 58.25 102 GLY A N 1
ATOM 768 C CA . GLY A 1 102 ? 15.261 -20.202 29.199 1.00 58.25 102 GLY A CA 1
ATOM 769 C C . GLY A 1 102 ? 15.962 -20.761 27.953 1.00 58.25 102 GLY A C 1
ATOM 770 O O . GLY A 1 102 ? 16.246 -21.959 27.913 1.00 58.25 102 GLY A O 1
ATOM 771 N N . ARG A 1 103 ? 16.239 -19.945 26.923 1.00 54.09 103 ARG A N 1
ATOM 772 C CA . ARG A 1 103 ? 16.717 -20.449 25.619 1.00 54.09 103 ARG A CA 1
ATOM 773 C C . ARG A 1 103 ? 18.236 -20.601 25.510 1.00 54.09 103 ARG A C 1
ATOM 775 O O . ARG A 1 103 ? 18.693 -21.477 24.783 1.00 54.09 103 ARG A O 1
ATOM 782 N N . ASN A 1 104 ? 19.000 -19.832 26.285 1.00 56.88 104 ASN A N 1
ATOM 783 C CA . ASN A 1 104 ? 20.471 -19.813 26.228 1.00 56.88 104 ASN A CA 1
ATOM 784 C C . ASN A 1 104 ? 21.152 -20.869 27.126 1.00 56.88 104 ASN A C 1
ATOM 786 O O . ASN A 1 104 ? 22.371 -20.878 27.246 1.00 56.88 104 ASN A O 1
ATOM 790 N N . ALA A 1 105 ? 20.388 -21.763 27.766 1.00 56.19 105 ALA A N 1
ATOM 791 C CA . ALA A 1 105 ? 20.917 -22.786 28.677 1.00 56.19 105 ALA A CA 1
ATOM 792 C C . ALA A 1 105 ? 21.161 -24.166 28.024 1.00 56.19 105 ALA A C 1
ATOM 794 O O . ALA A 1 105 ? 21.616 -25.080 28.703 1.00 56.19 105 ALA A O 1
ATOM 795 N N . ASN A 1 106 ? 20.837 -24.340 26.736 1.00 50.84 106 ASN A N 1
ATOM 796 C CA . ASN A 1 106 ? 20.909 -25.627 26.027 1.00 50.84 106 ASN A CA 1
ATOM 797 C C . ASN A 1 106 ? 21.524 -25.485 24.619 1.00 50.84 106 ASN A C 1
ATOM 799 O O . ASN A 1 106 ? 20.923 -25.909 23.631 1.00 50.84 106 ASN A O 1
ATOM 803 N N . GLU A 1 107 ? 22.724 -24.908 24.512 1.00 50.28 107 GLU A N 1
ATOM 804 C CA . GLU A 1 107 ? 23.549 -25.060 23.306 1.00 50.28 107 GLU A CA 1
ATOM 805 C C . GLU A 1 107 ? 24.466 -26.291 23.463 1.00 50.28 107 GLU A C 1
ATOM 807 O O . GLU A 1 107 ? 25.360 -26.284 24.311 1.00 50.28 107 GLU A O 1
ATOM 812 N N . PRO A 1 108 ? 24.247 -27.385 22.705 1.00 48.50 108 PRO A N 1
ATOM 813 C CA . PRO A 1 108 ? 25.077 -28.576 22.811 1.00 48.50 108 PRO A CA 1
ATOM 814 C C . PRO A 1 108 ? 26.428 -28.370 22.116 1.00 48.50 108 PRO A C 1
ATOM 816 O O . PRO A 1 108 ? 26.502 -28.200 20.898 1.00 48.50 108 PRO A O 1
ATOM 819 N N . GLU A 1 109 ? 27.486 -28.463 22.919 1.00 48.25 109 GLU A N 1
ATOM 820 C CA . GLU A 1 109 ? 28.906 -28.464 22.555 1.00 48.25 109 GLU A CA 1
ATOM 821 C C . GLU A 1 109 ? 29.187 -29.235 21.243 1.00 48.25 109 GLU A C 1
ATOM 823 O O . GLU A 1 109 ? 29.191 -30.472 21.189 1.00 48.25 109 GLU A O 1
ATOM 828 N N . ARG A 1 110 ? 29.406 -28.498 20.144 1.00 46.97 110 ARG A N 1
ATOM 829 C CA . ARG A 1 110 ? 29.711 -29.088 18.833 1.00 46.97 110 ARG A CA 1
ATOM 830 C C . ARG A 1 110 ? 31.131 -29.642 18.824 1.00 46.97 110 ARG A C 1
ATOM 832 O O . ARG A 1 110 ? 32.095 -28.894 18.708 1.00 46.97 110 ARG A O 1
ATOM 839 N N . ARG A 1 111 ? 31.245 -30.971 18.859 1.00 48.53 111 ARG A N 1
ATOM 840 C CA . ARG A 1 111 ? 32.519 -31.666 18.643 1.00 48.53 111 ARG A CA 1
ATOM 841 C C . ARG A 1 111 ? 33.058 -31.425 17.235 1.00 48.53 111 ARG A C 1
ATOM 843 O O . ARG A 1 111 ? 32.461 -31.834 16.239 1.00 48.53 111 ARG A O 1
ATOM 850 N N . GLU A 1 112 ? 34.224 -30.805 17.205 1.00 53.41 112 GLU A N 1
ATOM 851 C CA . GLU A 1 112 ? 35.126 -30.702 16.067 1.00 53.41 112 GLU A CA 1
ATOM 852 C C . GLU A 1 112 ? 35.603 -32.106 15.641 1.00 53.41 112 GLU A C 1
ATOM 854 O O . GLU A 1 112 ? 35.900 -32.951 16.488 1.00 53.41 112 GLU A O 1
ATOM 859 N N . SER A 1 113 ? 35.618 -32.401 14.337 1.00 48.75 113 SER A N 1
ATOM 860 C CA . SER A 1 113 ? 36.297 -33.591 13.796 1.00 48.75 113 SER A CA 1
ATOM 861 C C . SER A 1 113 ? 36.630 -33.443 12.308 1.00 48.75 113 SER A C 1
ATOM 863 O O . SER A 1 113 ? 35.830 -32.956 11.507 1.00 48.75 113 SER A O 1
ATOM 865 N N . ASP A 1 114 ? 37.851 -33.849 11.968 1.00 48.25 114 ASP A N 1
ATOM 866 C CA . ASP A 1 114 ? 38.522 -33.618 10.690 1.00 48.25 114 ASP A CA 1
ATOM 867 C C . ASP A 1 114 ? 38.058 -34.523 9.533 1.00 48.25 114 ASP A C 1
ATOM 869 O O . ASP A 1 114 ? 37.719 -35.689 9.733 1.00 48.25 114 ASP A O 1
ATOM 873 N N . LEU A 1 115 ? 38.178 -34.028 8.290 1.00 55.09 115 LEU A N 1
ATOM 874 C CA . LEU A 1 115 ? 39.197 -34.476 7.310 1.00 55.09 115 LEU A CA 1
ATOM 875 C C . LEU A 1 115 ? 38.890 -33.979 5.871 1.00 55.09 115 LEU A C 1
ATOM 877 O O . LEU A 1 115 ? 37.731 -33.959 5.453 1.00 55.09 115 LEU A O 1
ATOM 881 N N . PRO A 1 116 ? 39.911 -33.628 5.057 1.00 54.94 116 PRO A N 1
ATOM 882 C CA . PRO A 1 116 ? 39.729 -33.201 3.668 1.00 54.94 116 PRO A CA 1
ATOM 883 C C . PRO A 1 116 ? 39.832 -34.358 2.653 1.00 54.94 116 PRO A C 1
ATOM 885 O O . PRO A 1 116 ? 40.628 -35.282 2.810 1.00 54.94 116 PRO A O 1
ATOM 888 N N . SER A 1 117 ? 39.098 -34.260 1.537 1.00 45.94 117 SER A N 1
ATOM 889 C CA . SER A 1 117 ? 39.210 -35.175 0.387 1.00 45.94 117 SER A CA 1
ATOM 890 C C . SER A 1 117 ? 39.605 -34.411 -0.889 1.00 45.94 117 SER A C 1
ATOM 892 O O . SER A 1 117 ? 38.889 -33.484 -1.277 1.00 45.94 117 SER A O 1
ATOM 894 N N . PRO A 1 118 ? 40.717 -34.760 -1.568 1.00 54.91 118 PRO A N 1
ATOM 895 C CA . PRO A 1 118 ? 41.157 -34.067 -2.775 1.00 54.91 118 PRO A CA 1
ATOM 896 C C . PRO A 1 118 ? 40.504 -34.641 -4.044 1.00 54.91 118 PRO A C 1
ATOM 898 O O . PRO A 1 118 ? 40.448 -35.856 -4.237 1.00 54.91 118 PRO A O 1
ATOM 901 N N . ARG A 1 119 ? 40.087 -33.769 -4.973 1.00 46.75 119 ARG A N 1
ATOM 902 C CA . ARG A 1 119 ? 39.774 -34.144 -6.367 1.00 46.75 119 ARG A CA 1
ATOM 903 C C . ARG A 1 119 ? 40.385 -33.154 -7.373 1.00 46.75 119 ARG A C 1
ATOM 905 O O . ARG A 1 119 ? 40.624 -32.005 -7.006 1.00 46.75 119 ARG A O 1
ATOM 912 N N . PRO A 1 120 ? 40.689 -33.586 -8.614 1.00 47.47 120 PRO A N 1
ATOM 913 C CA . PRO A 1 120 ? 41.692 -32.912 -9.442 1.00 47.47 120 PRO A CA 1
ATOM 914 C C . PRO A 1 120 ? 41.163 -31.692 -10.206 1.00 47.47 120 PRO A C 1
ATOM 916 O O . PRO A 1 120 ? 40.053 -31.706 -10.738 1.00 47.47 120 PRO A O 1
ATOM 919 N N . CYS A 1 121 ? 42.007 -30.668 -10.343 1.00 37.62 121 CYS A N 1
ATOM 920 C CA . CYS A 1 121 ? 41.753 -29.522 -11.216 1.00 37.62 121 CYS A CA 1
ATOM 921 C C . CYS A 1 121 ? 41.885 -29.884 -12.703 1.00 37.62 121 CYS A C 1
ATOM 923 O O . CYS A 1 121 ? 42.914 -30.400 -13.133 1.00 37.62 121 CYS A O 1
ATOM 925 N N . SER A 1 122 ? 40.900 -29.472 -13.507 1.00 48.53 122 SER A N 1
ATOM 926 C CA . SER A 1 122 ? 41.083 -29.249 -14.946 1.00 48.53 122 SER A CA 1
ATOM 927 C C . SER A 1 122 ? 41.575 -27.815 -15.170 1.00 48.53 122 SER A C 1
ATOM 929 O O . SER A 1 122 ? 40.931 -26.850 -14.752 1.00 48.53 122 SER A O 1
ATOM 931 N N . SER A 1 123 ? 42.736 -27.659 -15.805 1.00 57.16 123 SER A N 1
ATOM 932 C CA . SER A 1 123 ? 43.505 -26.405 -15.856 1.00 57.16 123 SER A CA 1
ATOM 933 C C . SER A 1 123 ? 43.000 -25.355 -16.863 1.00 57.16 123 SER A C 1
ATOM 935 O O . SER A 1 123 ? 43.620 -24.303 -17.008 1.00 57.16 123 SER A O 1
ATOM 937 N N . ALA A 1 124 ? 41.864 -25.590 -17.531 1.00 50.88 124 ALA A N 1
ATOM 938 C CA . ALA A 1 124 ? 41.355 -24.721 -18.600 1.00 50.88 124 ALA A CA 1
ATOM 939 C C . ALA A 1 124 ? 40.389 -23.600 -18.147 1.00 50.88 124 ALA A C 1
ATOM 941 O O . ALA A 1 124 ? 40.190 -22.645 -18.890 1.00 50.88 124 ALA A O 1
ATOM 942 N N . ILE A 1 125 ? 39.798 -23.676 -16.945 1.00 52.50 125 ILE A N 1
ATOM 943 C CA . ILE A 1 125 ? 38.719 -22.752 -16.502 1.00 52.50 125 ILE A CA 1
ATOM 944 C C . ILE A 1 125 ? 39.230 -21.635 -15.559 1.00 52.50 125 ILE A C 1
ATOM 946 O O . ILE A 1 125 ? 38.539 -20.655 -15.281 1.00 52.50 125 ILE A O 1
ATOM 950 N N . ILE A 1 126 ? 40.470 -21.736 -15.071 1.00 52.50 126 ILE A N 1
ATOM 951 C CA . ILE A 1 126 ? 40.976 -20.889 -13.973 1.00 52.50 126 ILE A CA 1
ATOM 952 C C . ILE A 1 126 ? 41.209 -19.425 -14.402 1.00 52.50 126 ILE A C 1
ATOM 954 O O . ILE A 1 126 ? 40.914 -18.509 -13.632 1.00 52.50 126 ILE A O 1
ATOM 958 N N . LYS A 1 127 ? 41.654 -19.175 -15.643 1.00 50.84 127 LYS A N 1
ATOM 959 C CA . LYS A 1 127 ? 42.070 -17.830 -16.094 1.00 50.84 127 LYS A CA 1
ATOM 960 C C . LYS A 1 127 ? 40.934 -16.800 -16.190 1.00 50.84 127 LYS A C 1
ATOM 962 O O . LYS A 1 127 ? 41.188 -15.614 -16.009 1.00 50.84 127 LYS A O 1
ATOM 967 N N . GLU A 1 128 ? 39.690 -17.220 -16.426 1.00 51.06 128 GLU A N 1
ATOM 968 C CA . GLU A 1 128 ? 38.550 -16.289 -16.510 1.00 51.06 128 GLU A CA 1
ATOM 969 C C . GLU A 1 128 ? 37.955 -15.961 -15.127 1.00 51.06 128 GLU A C 1
ATOM 971 O O . GLU A 1 128 ? 37.496 -14.844 -14.872 1.00 51.06 128 GLU A O 1
ATOM 976 N N . ARG A 1 129 ? 38.019 -16.914 -14.186 1.00 50.59 129 ARG A N 1
ATOM 977 C CA . ARG A 1 129 ? 37.498 -16.727 -12.823 1.00 50.59 129 ARG A CA 1
ATOM 978 C C . ARG A 1 129 ? 38.392 -15.811 -11.981 1.00 50.59 129 ARG A C 1
ATOM 980 O O . ARG A 1 129 ? 37.875 -15.065 -11.153 1.00 50.59 129 ARG A O 1
ATOM 987 N N . GLU A 1 130 ? 39.702 -15.813 -12.239 1.00 51.81 130 GLU A N 1
ATOM 988 C CA . GLU A 1 130 ? 40.680 -15.002 -11.502 1.00 51.81 130 GLU A CA 1
ATOM 989 C C . GLU A 1 130 ? 40.609 -13.495 -11.842 1.00 51.81 130 GLU A C 1
ATOM 991 O O . GLU A 1 130 ? 40.780 -12.643 -10.964 1.00 51.81 130 GLU A O 1
ATOM 996 N N . LEU A 1 131 ? 40.265 -13.151 -13.091 1.00 55.41 131 LEU A N 1
ATOM 997 C CA . LEU A 1 131 ? 40.015 -11.766 -13.518 1.00 55.41 131 LEU A CA 1
ATOM 998 C C . LEU A 1 131 ? 38.766 -11.174 -12.843 1.00 55.41 131 LEU A C 1
ATOM 1000 O O . LEU A 1 131 ? 38.797 -10.034 -12.376 1.00 55.41 131 LEU A O 1
ATOM 1004 N N . ARG A 1 132 ? 37.692 -11.963 -12.692 1.00 54.88 132 ARG A N 1
ATOM 1005 C CA . ARG A 1 132 ? 36.476 -11.529 -11.976 1.00 54.88 132 ARG A CA 1
ATOM 1006 C C . ARG A 1 132 ? 36.676 -11.393 -10.462 1.00 54.88 132 ARG A C 1
ATOM 1008 O O . ARG A 1 132 ? 36.016 -10.559 -9.846 1.00 54.88 132 ARG A O 1
ATOM 1015 N N . SER A 1 133 ? 37.581 -12.160 -9.848 1.00 51.41 133 SER A N 1
ATOM 1016 C CA . SER A 1 133 ? 37.879 -12.024 -8.412 1.00 51.41 133 SER A CA 1
ATOM 1017 C C . SER A 1 133 ? 38.772 -10.829 -8.068 1.00 51.41 133 SER A C 1
ATOM 1019 O O . SER A 1 133 ? 38.658 -10.309 -6.960 1.00 51.41 133 SER A O 1
ATOM 1021 N N . LYS A 1 134 ? 39.626 -10.358 -8.991 1.00 51.84 134 LYS A N 1
ATOM 1022 C CA . LYS A 1 134 ? 40.464 -9.167 -8.756 1.00 51.84 134 LYS A CA 1
ATOM 1023 C C . LYS A 1 134 ? 39.640 -7.875 -8.784 1.00 51.84 134 LYS A C 1
ATOM 1025 O O . LYS A 1 134 ? 39.782 -7.064 -7.877 1.00 51.84 134 LYS A O 1
ATOM 1030 N N . LEU A 1 135 ? 38.684 -7.744 -9.710 1.00 47.56 135 LEU A N 1
ATOM 1031 C CA . LEU A 1 135 ? 37.809 -6.561 -9.779 1.00 47.56 135 LEU A CA 1
ATOM 1032 C C . LEU A 1 135 ? 36.854 -6.428 -8.572 1.00 47.56 135 LEU A C 1
ATOM 1034 O O . LEU A 1 135 ? 36.421 -5.330 -8.245 1.00 47.56 135 LEU A O 1
ATOM 1038 N N . ARG A 1 136 ? 36.541 -7.530 -7.873 1.00 47.75 136 ARG A N 1
ATOM 1039 C CA . ARG A 1 136 ? 35.674 -7.519 -6.677 1.00 47.75 136 ARG A CA 1
ATOM 1040 C C . ARG A 1 136 ? 36.423 -7.239 -5.363 1.00 47.75 136 ARG A C 1
ATOM 1042 O O . ARG A 1 136 ? 35.778 -7.084 -4.335 1.00 47.75 136 ARG A O 1
ATOM 1049 N N . ARG A 1 137 ? 37.761 -7.185 -5.381 1.00 43.69 137 ARG A N 1
ATOM 1050 C CA . ARG A 1 137 ? 38.606 -6.920 -4.198 1.00 43.69 137 ARG A CA 1
ATOM 1051 C C . ARG A 1 137 ? 39.086 -5.469 -4.077 1.00 43.69 137 ARG A C 1
ATOM 1053 O O . ARG A 1 137 ? 39.799 -5.171 -3.133 1.00 43.69 137 ARG A O 1
ATOM 1060 N N . GLN A 1 138 ? 38.712 -4.587 -5.007 1.00 39.88 138 GLN A N 1
ATOM 1061 C CA . GLN A 1 138 ? 39.202 -3.201 -5.043 1.00 39.88 138 GLN A CA 1
ATOM 1062 C C . GLN A 1 138 ? 38.176 -2.145 -4.582 1.00 39.88 138 GLN A C 1
ATOM 1064 O O . GLN A 1 138 ? 38.510 -0.970 -4.543 1.00 39.88 138 GLN A O 1
ATOM 1069 N N . ASN A 1 139 ? 36.961 -2.566 -4.196 1.00 37.44 139 ASN A N 1
ATOM 1070 C CA . ASN A 1 139 ? 35.878 -1.701 -3.689 1.00 37.44 139 ASN A CA 1
ATOM 1071 C C . ASN A 1 139 ? 35.425 -2.093 -2.260 1.00 37.44 139 ASN A C 1
ATOM 1073 O O . ASN A 1 139 ? 34.262 -1.914 -1.915 1.00 37.44 139 ASN A O 1
ATOM 1077 N N . LEU A 1 140 ? 36.301 -2.711 -1.462 1.00 45.00 140 LEU A N 1
ATOM 1078 C CA . LEU A 1 140 ? 36.006 -3.187 -0.100 1.00 45.00 140 LEU A CA 1
ATOM 1079 C C . LEU A 1 140 ? 37.244 -2.988 0.789 1.00 45.00 140 LEU A C 1
ATOM 1081 O O . LEU A 1 140 ? 37.925 -3.942 1.161 1.00 45.00 140 LEU A O 1
ATOM 1085 N N . SER A 1 141 ? 37.562 -1.721 1.054 1.00 40.03 141 SER A N 1
ATOM 1086 C CA . SER A 1 141 ? 38.604 -1.299 1.995 1.00 40.03 141 SER A CA 1
ATOM 1087 C C . SER A 1 141 ? 38.394 0.163 2.408 1.00 40.03 141 SER A C 1
ATOM 1089 O O . SER A 1 141 ? 39.219 1.005 2.070 1.00 40.03 141 SER A O 1
ATOM 1091 N N . GLU A 1 142 ? 37.260 0.463 3.052 1.00 48.28 142 GLU A N 1
ATOM 1092 C CA . GLU A 1 142 ? 37.016 1.718 3.795 1.00 48.28 142 GLU A CA 1
ATOM 1093 C C . GLU A 1 142 ? 35.692 1.636 4.593 1.00 48.28 142 GLU A C 1
ATOM 1095 O O . GLU A 1 142 ? 34.778 2.423 4.392 1.00 48.28 142 GLU A O 1
ATOM 1100 N N . GLU A 1 143 ? 35.575 0.659 5.499 1.00 39.91 143 GLU A N 1
ATOM 1101 C CA . GLU A 1 143 ? 34.704 0.777 6.682 1.00 39.91 143 GLU A CA 1
ATOM 1102 C C . GLU A 1 143 ? 35.475 0.193 7.871 1.00 39.91 143 GLU A C 1
ATOM 1104 O O . GLU A 1 143 ? 35.811 -0.992 7.875 1.00 39.91 143 GLU A O 1
ATOM 1109 N N . ASP A 1 144 ? 35.813 1.066 8.820 1.00 41.31 144 ASP A N 1
ATOM 1110 C CA . ASP A 1 144 ? 36.533 0.759 10.055 1.00 41.31 144 ASP A CA 1
ATOM 1111 C C . ASP A 1 144 ? 35.551 0.930 11.229 1.00 41.31 144 ASP A C 1
ATOM 1113 O O . ASP A 1 144 ? 34.824 1.920 11.290 1.00 41.31 144 ASP A O 1
ATOM 1117 N N . GLU A 1 145 ? 35.520 -0.074 12.103 1.00 46.50 145 GLU A N 1
ATOM 1118 C CA . GLU A 1 145 ? 34.918 -0.146 13.447 1.00 46.50 145 GLU A CA 1
ATOM 1119 C C . GLU A 1 145 ? 33.664 0.697 13.801 1.00 46.50 145 GLU A C 1
ATOM 1121 O O . GLU A 1 145 ? 33.736 1.880 14.139 1.00 46.50 145 GLU A O 1
ATOM 1126 N N . SER A 1 146 ? 32.518 0.021 13.979 1.00 40.12 146 SER A N 1
ATOM 1127 C CA . SER A 1 146 ? 31.677 0.212 15.183 1.00 40.12 146 SER A CA 1
ATOM 1128 C C . SER A 1 146 ? 30.828 -1.036 15.473 1.00 40.12 146 SER A C 1
ATOM 1130 O O . SER A 1 146 ? 29.918 -1.361 14.712 1.00 40.12 146 SER A O 1
ATOM 1132 N N . ASP A 1 147 ? 31.097 -1.722 16.587 1.00 47.97 147 ASP A N 1
ATOM 1133 C CA . ASP A 1 147 ? 30.227 -2.780 17.117 1.00 47.97 147 ASP A CA 1
ATOM 1134 C C . ASP A 1 147 ? 29.015 -2.167 17.842 1.00 47.97 147 ASP A C 1
ATOM 1136 O O . ASP A 1 147 ? 29.161 -1.614 18.932 1.00 47.97 147 ASP A O 1
ATOM 1140 N N . GLU A 1 148 ? 27.804 -2.346 17.306 1.00 45.31 148 GLU A N 1
ATOM 1141 C CA . GLU A 1 148 ? 26.569 -2.290 18.102 1.00 45.31 148 GLU A CA 1
ATOM 1142 C C . GLU A 1 148 ? 25.691 -3.526 17.841 1.00 45.31 148 GLU A C 1
ATOM 1144 O O . GLU A 1 148 ? 25.117 -3.718 16.768 1.00 45.31 148 GLU A O 1
ATOM 1149 N N . SER A 1 149 ? 25.580 -4.365 18.878 1.00 45.59 149 SER A N 1
ATOM 1150 C CA . SER A 1 149 ? 24.547 -5.400 19.031 1.00 45.59 149 SER A CA 1
ATOM 1151 C C . SER A 1 149 ? 23.168 -4.771 18.777 1.00 45.59 149 SER A C 1
ATOM 1153 O O . SER A 1 149 ? 22.833 -3.762 19.384 1.00 45.59 149 SER A O 1
ATOM 1155 N N . GLY A 1 150 ? 22.309 -5.278 17.897 1.00 48.69 150 GLY A N 1
ATOM 1156 C CA . GLY A 1 150 ? 21.907 -6.677 17.826 1.00 48.69 150 GLY A CA 1
ATOM 1157 C C . GLY A 1 150 ? 20.641 -6.877 18.661 1.00 48.69 150 GLY A C 1
ATOM 1158 O O . GLY A 1 150 ? 20.766 -7.369 19.771 1.00 48.69 150 GLY A O 1
ATOM 1159 N N . ASP A 1 151 ? 19.483 -6.420 18.142 1.00 45.50 151 ASP A N 1
ATOM 1160 C CA . ASP A 1 151 ? 18.100 -6.832 18.508 1.00 45.50 151 ASP A CA 1
ATOM 1161 C C . ASP A 1 151 ? 16.999 -6.084 17.689 1.00 45.50 151 ASP A C 1
ATOM 1163 O O . ASP A 1 151 ? 15.960 -5.659 18.194 1.00 45.50 151 ASP A O 1
ATOM 1167 N N . GLU A 1 152 ? 17.180 -5.904 16.372 1.00 42.69 152 GLU A N 1
ATOM 1168 C CA . GLU A 1 152 ? 16.232 -5.123 15.537 1.00 42.69 152 GLU A CA 1
ATOM 1169 C C . GLU A 1 152 ? 15.030 -5.919 14.973 1.00 42.69 152 GLU A C 1
ATOM 1171 O O . GLU A 1 152 ? 14.101 -5.337 14.406 1.00 42.69 152 GLU A O 1
ATOM 1176 N N . HIS A 1 153 ? 14.995 -7.250 15.105 1.00 39.66 153 HIS A N 1
ATOM 1177 C CA . HIS A 1 153 ? 14.056 -8.074 14.326 1.00 39.66 153 HIS A CA 1
ATOM 1178 C C . HIS A 1 153 ? 12.642 -8.255 14.925 1.00 39.66 153 HIS A C 1
ATOM 1180 O O . HIS A 1 153 ? 11.758 -8.746 14.218 1.00 39.66 153 HIS A O 1
ATOM 1186 N N . GLU A 1 154 ? 12.387 -7.819 16.168 1.00 37.66 154 GLU A N 1
ATOM 1187 C CA . GLU A 1 154 ? 11.063 -7.912 16.824 1.00 37.66 154 GLU A CA 1
ATOM 1188 C C . GLU A 1 154 ? 10.270 -6.579 16.847 1.00 37.66 154 GLU A C 1
ATOM 1190 O O . GLU A 1 154 ? 9.086 -6.535 17.195 1.00 37.66 154 GLU A O 1
ATOM 1195 N N . TYR A 1 155 ? 10.848 -5.471 16.367 1.00 37.41 155 TYR A N 1
ATOM 1196 C CA . TYR A 1 155 ? 10.192 -4.154 16.426 1.00 37.41 155 TYR A CA 1
ATOM 1197 C C . TYR A 1 155 ? 9.045 -3.927 15.417 1.00 37.41 155 TYR A C 1
ATOM 1199 O O . TYR A 1 155 ? 8.326 -2.928 15.512 1.00 37.41 155 TYR A O 1
ATOM 1207 N N . ILE A 1 156 ? 8.829 -4.841 14.464 1.00 43.31 156 ILE A N 1
ATOM 1208 C CA . ILE A 1 156 ? 7.862 -4.653 13.363 1.00 43.31 156 ILE A CA 1
ATOM 1209 C C . ILE A 1 156 ? 6.408 -4.963 13.781 1.00 43.31 156 ILE A C 1
ATOM 1211 O O . ILE A 1 156 ? 5.479 -4.358 13.248 1.00 43.31 156 ILE A O 1
ATOM 1215 N N . LEU A 1 157 ? 6.173 -5.838 14.770 1.00 42.91 157 LEU A N 1
ATOM 1216 C CA . LEU A 1 157 ? 4.813 -6.306 15.105 1.00 42.91 157 LEU A CA 1
ATOM 1217 C C . LEU A 1 157 ? 4.110 -5.536 16.240 1.00 42.91 157 LEU A C 1
ATOM 1219 O O . LEU A 1 157 ? 2.880 -5.558 16.318 1.00 42.91 157 LEU A O 1
ATOM 1223 N N . ARG A 1 158 ? 4.829 -4.780 17.085 1.00 41.75 158 ARG A N 1
ATOM 1224 C CA . ARG A 1 158 ? 4.218 -3.894 18.105 1.00 41.75 158 ARG A CA 1
ATOM 1225 C C . ARG A 1 158 ? 4.026 -2.466 17.590 1.00 41.75 158 ARG A C 1
ATOM 1227 O O . ARG A 1 158 ? 4.494 -1.489 18.176 1.00 41.75 158 ARG A O 1
ATOM 1234 N N . GLY A 1 159 ? 3.269 -2.334 16.502 1.00 37.72 159 GLY A N 1
ATOM 1235 C CA . GLY A 1 159 ? 2.895 -1.040 15.938 1.00 37.72 159 GLY A CA 1
ATOM 1236 C C . GLY A 1 159 ? 2.112 -0.164 16.926 1.00 37.72 159 GLY A C 1
ATOM 1237 O O . GLY A 1 159 ? 0.885 -0.259 17.013 1.00 37.72 159 GLY A O 1
ATOM 1238 N N . LYS A 1 160 ? 2.802 0.762 17.616 1.00 41.03 160 LYS A N 1
ATOM 1239 C CA . LYS A 1 160 ? 2.183 1.948 18.240 1.00 41.03 160 LYS A CA 1
ATOM 1240 C C . LYS A 1 160 ? 1.252 2.566 17.199 1.00 41.03 160 LYS A C 1
ATOM 1242 O O . LYS A 1 160 ? 1.735 3.084 16.193 1.00 41.03 160 LYS A O 1
ATOM 1247 N N . ARG A 1 161 ? -0.069 2.501 17.426 1.00 44.12 161 ARG A N 1
ATOM 1248 C CA . ARG A 1 161 ? -1.089 3.030 16.505 1.00 44.12 161 ARG A CA 1
ATOM 1249 C C . ARG A 1 161 ? -0.797 4.504 16.223 1.00 44.12 161 ARG A C 1
ATOM 1251 O O . ARG A 1 161 ? -1.159 5.370 17.022 1.00 44.12 161 ARG A O 1
ATOM 1258 N N . ARG A 1 162 ? -0.137 4.783 15.094 1.00 47.88 162 ARG A N 1
ATOM 1259 C CA . ARG A 1 162 ? 0.129 6.137 14.605 1.00 47.88 162 ARG A CA 1
ATOM 1260 C C . ARG A 1 162 ? -1.238 6.770 14.368 1.00 47.88 162 ARG A C 1
ATOM 1262 O O . ARG A 1 162 ? -1.935 6.391 13.431 1.00 47.88 162 ARG A O 1
ATOM 1269 N N . LYS A 1 163 ? -1.670 7.653 15.274 1.00 46.47 163 LYS A N 1
ATOM 1270 C CA . LYS A 1 163 ? -2.968 8.324 15.147 1.00 46.47 163 LYS A CA 1
ATOM 1271 C C . LYS A 1 163 ? -2.992 9.048 13.801 1.00 46.47 163 LYS A C 1
ATOM 1273 O O . LYS A 1 163 ? -2.039 9.754 13.482 1.00 46.47 163 LYS A O 1
ATOM 1278 N N . LEU A 1 164 ? -4.079 8.881 13.045 1.00 46.72 164 LEU A N 1
ATOM 1279 C CA . LEU A 1 164 ? -4.386 9.710 11.881 1.00 46.72 164 LEU A CA 1
ATOM 1280 C C . LEU A 1 164 ? -4.436 11.175 12.343 1.00 46.72 164 LEU A C 1
ATOM 1282 O O . LEU A 1 164 ? -5.456 11.623 12.866 1.00 46.72 164 LEU A O 1
ATOM 1286 N N . THR A 1 165 ? -3.347 11.924 12.169 1.00 51.47 165 THR A N 1
ATOM 1287 C CA . THR A 1 165 ? -3.436 13.384 12.129 1.00 51.47 165 THR A CA 1
ATOM 1288 C C . THR A 1 165 ? -3.981 13.768 10.759 1.00 51.47 165 THR A C 1
ATOM 1290 O O . THR A 1 165 ? -3.616 13.169 9.745 1.00 51.47 165 THR A O 1
ATOM 1293 N N . SER A 1 166 ? -4.879 14.756 10.725 1.00 48.69 166 SER A N 1
ATOM 1294 C CA . SER A 1 166 ? -5.451 15.274 9.472 1.00 48.69 166 SER A CA 1
ATOM 1295 C C . SER A 1 166 ? -4.347 15.692 8.490 1.00 48.69 166 SER A C 1
ATOM 1297 O O . SER A 1 166 ? -4.427 15.402 7.300 1.00 48.69 166 SER A O 1
ATOM 1299 N N . GLU A 1 167 ? -3.263 16.266 9.019 1.00 57.25 167 GLU A N 1
ATOM 1300 C CA . GLU A 1 167 ? -2.048 16.632 8.288 1.00 57.25 167 GLU A CA 1
ATOM 1301 C C . GLU A 1 167 ? -1.454 15.463 7.496 1.00 57.25 167 GLU A C 1
ATOM 1303 O O . GLU A 1 167 ? -1.144 15.628 6.323 1.00 57.25 167 GLU A O 1
ATOM 1308 N N . ARG A 1 168 ? -1.340 14.254 8.073 1.00 59.84 168 ARG A N 1
ATOM 1309 C CA . ARG A 1 168 ? -0.679 13.137 7.374 1.00 59.84 168 ARG A CA 1
ATOM 1310 C C . ARG A 1 168 ? -1.500 12.603 6.192 1.00 59.84 168 ARG A C 1
ATOM 1312 O O . ARG A 1 168 ? -0.925 12.067 5.254 1.00 59.84 168 ARG A O 1
ATOM 1319 N N . LEU A 1 169 ? -2.821 12.801 6.195 1.00 61.03 169 LEU A N 1
ATOM 1320 C CA . LEU A 1 169 ? -3.685 12.510 5.041 1.00 61.03 169 LEU A CA 1
ATOM 1321 C C . LEU A 1 169 ? -3.539 13.545 3.911 1.00 61.03 169 LEU A C 1
ATOM 1323 O O . LEU A 1 169 ? -3.782 13.202 2.756 1.00 61.03 169 LEU A O 1
ATOM 1327 N N . GLN A 1 170 ? -3.098 14.775 4.203 1.00 61.88 170 GLN A N 1
ATOM 1328 C CA . GLN A 1 170 ? -2.863 15.804 3.179 1.00 61.88 170 GLN A CA 1
ATOM 1329 C C . GLN A 1 170 ? -1.676 15.464 2.261 1.00 61.88 170 GLN A C 1
ATOM 1331 O O . GLN A 1 170 ? -1.653 15.918 1.121 1.00 61.88 170 GLN A O 1
ATOM 1336 N N . PHE A 1 171 ? -0.739 14.618 2.708 1.00 62.31 171 PHE A N 1
ATOM 1337 C CA . PHE A 1 171 ? 0.377 14.120 1.888 1.00 62.31 171 PHE A CA 1
ATOM 1338 C C . PHE A 1 171 ? -0.043 13.078 0.839 1.00 62.31 171 PHE A C 1
ATOM 1340 O O . PHE A 1 171 ? 0.732 12.781 -0.068 1.00 62.31 171 PHE A O 1
ATOM 1347 N N . TYR A 1 172 ? -1.268 12.545 0.921 1.00 69.31 172 TYR A N 1
ATOM 1348 C CA . TYR A 1 172 ? -1.774 11.507 0.019 1.00 69.31 172 TYR A CA 1
ATOM 1349 C C . TYR A 1 172 ? -3.055 11.944 -0.719 1.00 69.31 172 TYR A C 1
ATOM 1351 O O . TYR A 1 172 ? -4.062 11.240 -0.661 1.00 69.31 172 TYR A O 1
ATOM 1359 N N . PRO A 1 173 ? -3.063 13.074 -1.459 1.00 61.44 173 PRO A N 1
ATOM 1360 C CA . PRO A 1 173 ? -4.274 13.620 -2.089 1.00 61.44 173 PRO A CA 1
ATOM 1361 C C . PRO A 1 173 ? -4.886 12.721 -3.183 1.00 61.44 173 PRO A C 1
ATOM 1363 O O . PRO A 1 173 ? -5.986 12.991 -3.660 1.00 61.44 173 PRO A O 1
ATOM 1366 N N . TRP A 1 174 ? -4.197 11.649 -3.591 1.00 62.53 174 TRP A N 1
ATOM 1367 C CA . TRP A 1 174 ? -4.711 10.620 -4.504 1.00 62.53 174 TRP A CA 1
ATOM 1368 C C . TRP A 1 174 ? -5.456 9.465 -3.802 1.00 62.53 174 TRP A C 1
ATOM 1370 O O . TRP A 1 174 ? -6.026 8.618 -4.490 1.00 62.53 174 TRP A O 1
ATOM 1380 N N . LEU A 1 175 ? -5.464 9.403 -2.464 1.00 63.12 175 LEU A N 1
ATOM 1381 C CA . LEU A 1 175 ? -6.326 8.510 -1.681 1.00 63.12 175 LEU A CA 1
ATOM 1382 C C . LEU A 1 175 ? -7.686 9.193 -1.474 1.00 63.12 175 LEU A C 1
ATOM 1384 O O . LEU A 1 175 ? -7.783 10.154 -0.715 1.00 63.12 175 LEU A O 1
ATOM 1388 N N . GLU A 1 176 ? -8.757 8.692 -2.096 1.00 61.16 176 GLU A N 1
ATOM 1389 C CA . GLU A 1 176 ? -10.102 9.243 -1.867 1.00 61.16 176 GLU A CA 1
ATOM 1390 C C . GLU A 1 176 ? -10.609 8.916 -0.443 1.00 61.16 176 GLU A C 1
ATOM 1392 O O . GLU A 1 176 ? -10.892 7.752 -0.152 1.00 61.16 176 GLU A O 1
ATOM 1397 N N . PRO A 1 177 ? -10.811 9.896 0.467 1.00 51.78 177 PRO A N 1
ATOM 1398 C CA . PRO A 1 177 ? -11.031 9.597 1.891 1.00 51.78 177 PRO A CA 1
ATOM 1399 C C . PRO A 1 177 ? -12.361 8.903 2.229 1.00 51.78 177 PRO A C 1
ATOM 1401 O O . PRO A 1 177 ? -12.568 8.477 3.366 1.00 51.78 177 PRO A O 1
ATOM 1404 N N . LYS A 1 178 ? -13.292 8.810 1.270 1.00 50.91 178 LYS A N 1
ATOM 1405 C CA . LYS A 1 178 ? -14.689 8.399 1.500 1.00 50.91 178 LYS A CA 1
ATOM 1406 C C . LYS A 1 178 ? -14.864 6.919 1.877 1.00 50.91 178 LYS A C 1
ATOM 1408 O O . LYS A 1 178 ? -15.941 6.560 2.340 1.00 50.91 178 LYS A O 1
ATOM 1413 N N . GLN A 1 179 ? -13.842 6.076 1.704 1.00 53.06 179 GLN A N 1
ATOM 1414 C CA . GLN A 1 179 ? -13.945 4.616 1.864 1.00 53.06 179 GLN A CA 1
ATOM 1415 C C . GLN A 1 179 ? -13.366 4.055 3.183 1.00 53.06 179 GLN A C 1
ATOM 1417 O O . GLN A 1 179 ? -13.551 2.875 3.464 1.00 53.06 179 GLN A O 1
ATOM 1422 N N . TYR A 1 180 ? -12.687 4.861 4.012 1.00 53.38 180 TYR A N 1
ATOM 1423 C CA . TYR A 1 180 ? -11.720 4.341 5.002 1.00 53.38 180 TYR A CA 1
ATOM 1424 C C . TYR A 1 180 ? -12.077 4.536 6.494 1.00 53.38 180 TYR A C 1
ATOM 1426 O O . TYR A 1 180 ? -11.186 4.594 7.343 1.00 53.38 180 TYR A O 1
ATOM 1434 N N . ARG A 1 181 ? -13.362 4.641 6.870 1.00 50.69 181 ARG A N 1
ATOM 1435 C CA . ARG A 1 181 ? -13.752 4.730 8.298 1.00 50.69 181 ARG A CA 1
ATOM 1436 C C . ARG A 1 181 ? -13.921 3.354 8.953 1.00 50.69 181 ARG A C 1
ATOM 1438 O O . ARG A 1 181 ? -14.824 2.611 8.597 1.00 50.69 181 ARG A O 1
ATOM 1445 N N . HIS A 1 182 ? -13.122 3.112 9.996 1.00 51.19 182 HIS A N 1
ATOM 1446 C CA . HIS A 1 182 ? -13.333 2.115 11.059 1.00 51.19 182 HIS A CA 1
ATOM 1447 C C . HIS A 1 182 ? -13.766 0.710 10.607 1.00 51.19 182 HIS A C 1
ATOM 1449 O O . HIS A 1 182 ? -14.864 0.254 10.923 1.00 51.19 182 HIS A O 1
ATOM 1455 N N . VAL A 1 183 ? -12.855 -0.015 9.957 1.00 51.12 183 VAL A N 1
ATOM 1456 C CA . VAL A 1 183 ? -13.011 -1.457 9.725 1.00 51.12 183 VAL A CA 1
ATOM 1457 C C . VAL A 1 183 ? -12.204 -2.238 10.769 1.00 51.12 183 VAL A C 1
ATOM 1459 O O . VAL A 1 183 ? -11.046 -1.918 11.031 1.00 51.12 183 VAL A O 1
ATOM 1462 N N . SER A 1 184 ? -12.821 -3.236 11.408 1.00 56.66 184 SER A N 1
ATOM 1463 C CA . SER A 1 184 ? -12.146 -4.152 12.338 1.00 56.66 184 SER A CA 1
ATOM 1464 C C . SER A 1 184 ? -11.356 -5.223 11.579 1.00 56.66 184 SER A C 1
ATOM 1466 O O . SER A 1 184 ? -11.719 -5.582 10.464 1.00 56.66 184 SER A O 1
ATOM 1468 N N . HIS A 1 185 ? -10.301 -5.772 12.192 1.00 53.66 185 HIS A N 1
ATOM 1469 C CA . HIS A 1 185 ? -9.365 -6.692 11.523 1.00 53.66 185 HIS A CA 1
ATOM 1470 C C . HIS A 1 185 ? -10.062 -7.892 10.848 1.00 53.66 185 HIS A C 1
ATOM 1472 O O . HIS A 1 185 ? -9.791 -8.181 9.690 1.00 53.66 185 HIS A O 1
ATOM 1478 N N . GLN A 1 186 ? -11.029 -8.527 11.526 1.00 52.03 186 GLN A N 1
ATOM 1479 C CA . GLN A 1 186 ? -11.815 -9.640 10.966 1.00 52.03 186 GLN A CA 1
ATOM 1480 C C . GLN A 1 186 ? -12.755 -9.242 9.819 1.00 52.03 186 GLN A C 1
ATOM 1482 O O . GLN A 1 186 ? -13.085 -10.082 8.993 1.00 52.03 186 GLN A O 1
ATOM 1487 N N . LYS A 1 187 ? -13.197 -7.979 9.749 1.00 51.31 187 LYS A N 1
ATOM 1488 C CA . LYS A 1 187 ? -14.081 -7.496 8.676 1.00 51.31 187 LYS A CA 1
ATOM 1489 C C . LYS A 1 187 ? -13.314 -6.825 7.531 1.00 51.31 187 LYS A C 1
ATOM 1491 O O . LYS A 1 187 ? -13.906 -6.525 6.502 1.00 51.31 187 LYS A O 1
ATOM 1496 N N . ALA A 1 188 ? -12.010 -6.597 7.696 1.00 53.44 188 ALA A N 1
ATOM 1497 C CA . ALA A 1 188 ? -11.152 -5.936 6.714 1.00 53.44 188 ALA A CA 1
ATOM 1498 C C . ALA A 1 188 ? -10.670 -6.861 5.585 1.00 53.44 188 ALA A C 1
ATOM 1500 O O . ALA A 1 188 ? -10.337 -6.373 4.510 1.00 53.44 188 ALA A O 1
ATOM 1501 N N . GLU A 1 189 ? -10.658 -8.179 5.798 1.00 53.59 189 GLU A N 1
ATOM 1502 C CA . GLU A 1 189 ? -10.401 -9.147 4.722 1.00 53.59 189 GLU A CA 1
ATOM 1503 C C . GLU A 1 189 ? -11.624 -9.299 3.798 1.00 53.59 189 GLU A C 1
ATOM 1505 O O . GLU A 1 189 ? -11.479 -9.382 2.578 1.00 53.59 189 GLU A O 1
ATOM 1510 N N . GLU A 1 190 ? -12.834 -9.263 4.369 1.00 48.38 190 GLU A N 1
ATOM 1511 C CA . GLU A 1 190 ? -14.102 -9.356 3.632 1.00 48.38 190 GLU A CA 1
ATOM 1512 C C . GLU A 1 190 ? -14.501 -8.025 2.972 1.00 48.38 190 GLU A C 1
ATOM 1514 O O . GLU A 1 190 ? -14.978 -8.008 1.836 1.00 48.38 190 GLU A O 1
ATOM 1519 N N . LEU A 1 191 ? -14.235 -6.886 3.626 1.00 52.16 191 LEU A N 1
ATOM 1520 C CA . LEU A 1 191 ? -14.244 -5.574 2.977 1.00 52.16 191 LEU A CA 1
ATOM 1521 C C . LEU A 1 191 ? -13.011 -5.433 2.087 1.00 52.16 191 LEU A C 1
ATOM 1523 O O . LEU A 1 191 ? -12.094 -4.659 2.365 1.00 52.16 191 LEU A O 1
ATOM 1527 N N . THR A 1 192 ? -13.038 -6.141 0.957 1.00 56.16 192 THR A N 1
ATOM 1528 C CA . THR A 1 192 ? -12.150 -5.876 -0.168 1.00 56.16 192 THR A CA 1
ATOM 1529 C C . THR A 1 192 ? -12.502 -4.508 -0.747 1.00 56.16 192 THR A C 1
ATOM 1531 O O . THR A 1 192 ? -13.301 -4.389 -1.687 1.00 56.16 192 THR A O 1
ATOM 1534 N N . LEU A 1 193 ? -11.924 -3.482 -0.113 1.00 60.38 193 LEU A N 1
ATOM 1535 C CA . LEU A 1 193 ? -11.957 -2.077 -0.499 1.00 60.38 193 LEU A CA 1
ATOM 1536 C C . LEU A 1 193 ? -11.852 -1.981 -2.022 1.00 60.38 193 LEU A C 1
ATOM 1538 O O . LEU A 1 193 ? -11.011 -2.655 -2.622 1.00 60.38 193 LEU A O 1
ATOM 1542 N N . ASP A 1 194 ? -12.681 -1.137 -2.642 1.00 72.06 194 ASP A N 1
ATOM 1543 C CA . ASP A 1 194 ? -12.564 -0.779 -4.064 1.00 72.06 194 ASP A CA 1
ATOM 1544 C C . ASP A 1 194 ? -11.345 0.137 -4.272 1.00 72.06 194 ASP A C 1
ATOM 1546 O O . ASP A 1 194 ? -11.446 1.269 -4.751 1.00 72.06 194 ASP A O 1
ATOM 1550 N N . TRP A 1 195 ? -10.178 -0.359 -3.859 1.00 80.25 195 TRP A N 1
ATOM 1551 C CA . TRP A 1 195 ? -8.895 0.273 -4.067 1.00 80.25 195 TRP A CA 1
ATOM 1552 C C . TRP A 1 195 ? -8.614 0.251 -5.571 1.00 80.25 195 TRP A C 1
ATOM 1554 O O . TRP A 1 195 ? -8.659 -0.793 -6.223 1.00 80.25 195 TRP A O 1
ATOM 1564 N N . ARG A 1 196 ? -8.340 1.425 -6.133 1.00 87.31 196 ARG A N 1
ATOM 1565 C CA . ARG A 1 196 ? -7.885 1.545 -7.518 1.00 87.31 196 ARG A CA 1
ATOM 1566 C C . ARG A 1 196 ? -6.369 1.516 -7.563 1.00 87.31 196 ARG A C 1
ATOM 1568 O O . ARG A 1 196 ? -5.726 2.061 -6.664 1.00 87.31 196 ARG A O 1
ATOM 1575 N N . ALA A 1 197 ? -5.788 0.956 -8.622 1.00 89.38 197 ALA A N 1
ATOM 1576 C CA . ALA A 1 197 ? -4.353 1.022 -8.838 1.00 89.38 197 ALA A CA 1
ATOM 1577 C C . ALA A 1 197 ? -3.931 2.496 -8.981 1.00 89.38 197 ALA A C 1
ATOM 1579 O O . ALA A 1 197 ? -4.355 3.166 -9.930 1.00 89.38 197 ALA A O 1
ATOM 1580 N N . PRO A 1 198 ? -3.100 3.040 -8.072 1.00 88.12 198 PRO A N 1
ATOM 1581 C CA . PRO A 1 198 ? -2.757 4.448 -8.137 1.00 88.12 198 PRO A CA 1
ATOM 1582 C C . PRO A 1 198 ? -1.883 4.721 -9.358 1.00 88.12 198 PRO A C 1
ATOM 1584 O O . PRO A 1 198 ? -0.957 3.970 -9.691 1.00 88.12 198 PRO A O 1
ATOM 1587 N N . ASP A 1 199 ? -2.170 5.826 -10.036 1.00 91.56 199 ASP A N 1
ATOM 1588 C CA . ASP A 1 199 ? -1.333 6.287 -11.130 1.00 91.56 199 ASP A CA 1
ATOM 1589 C C . ASP A 1 199 ? -0.041 6.870 -10.551 1.00 91.56 199 ASP A C 1
ATOM 1591 O O . ASP A 1 199 ? -0.023 7.989 -10.037 1.00 91.56 199 ASP A O 1
ATOM 1595 N N . LEU A 1 200 ? 1.055 6.115 -10.650 1.00 93.69 200 LEU A N 1
ATOM 1596 C CA . LEU A 1 200 ? 2.364 6.533 -10.148 1.00 93.69 200 LEU A CA 1
ATOM 1597 C C . LEU A 1 200 ? 2.847 7.853 -10.774 1.00 93.69 200 LEU A C 1
ATOM 1599 O O . LEU A 1 200 ? 3.662 8.537 -10.170 1.00 93.69 200 LEU A O 1
ATOM 1603 N N . LYS A 1 201 ? 2.320 8.271 -11.937 1.00 93.00 201 LYS A N 1
ATOM 1604 C CA . LYS A 1 201 ? 2.606 9.598 -12.514 1.00 93.00 201 LYS A CA 1
ATOM 1605 C C . LYS A 1 201 ? 1.950 10.726 -11.716 1.00 93.00 201 LYS A C 1
ATOM 1607 O O . LYS A 1 201 ? 2.539 11.798 -11.592 1.00 93.00 201 LYS A O 1
ATOM 1612 N N . LYS A 1 202 ? 0.763 10.485 -11.144 1.00 90.75 202 LYS A N 1
ATOM 1613 C CA . LYS A 1 202 ? 0.099 11.409 -10.209 1.00 90.75 202 LYS A CA 1
ATOM 1614 C C . LYS A 1 202 ? 0.846 11.465 -8.880 1.00 90.75 202 LYS A C 1
ATOM 1616 O O . LYS A 1 202 ? 1.079 12.562 -8.393 1.00 90.75 202 LYS A O 1
ATOM 1621 N N . VAL A 1 203 ? 1.291 10.316 -8.361 1.00 92.12 203 VAL A N 1
ATOM 1622 C CA . VAL A 1 203 ? 2.137 10.243 -7.152 1.00 92.12 203 VAL A CA 1
ATOM 1623 C C . VAL A 1 203 ? 3.444 11.024 -7.357 1.00 92.12 203 VAL A C 1
ATOM 1625 O O . VAL A 1 203 ? 3.760 11.897 -6.556 1.00 92.12 203 VAL A O 1
ATOM 1628 N N . LEU A 1 204 ? 4.152 10.795 -8.474 1.00 93.75 204 LEU A N 1
ATOM 1629 C CA . LEU A 1 204 ? 5.391 11.509 -8.823 1.00 93.75 204 LEU A CA 1
ATOM 1630 C C . LEU A 1 204 ? 5.169 13.020 -8.954 1.00 93.75 204 LEU A C 1
ATOM 1632 O O . LEU A 1 204 ? 5.956 13.814 -8.449 1.00 93.75 204 LEU A O 1
ATOM 1636 N N . SER A 1 205 ? 4.093 13.415 -9.644 1.00 91.12 205 SER A N 1
ATOM 1637 C CA . SER A 1 205 ? 3.778 14.829 -9.867 1.00 91.12 205 SER A CA 1
ATOM 1638 C C . SER A 1 205 ? 3.373 15.528 -8.570 1.00 91.12 205 SER A C 1
ATOM 1640 O O . SER A 1 205 ? 3.762 16.669 -8.374 1.00 91.12 205 SER A O 1
ATOM 1642 N N . GLY A 1 206 ? 2.657 14.846 -7.668 1.00 89.00 206 GLY A N 1
ATOM 1643 C CA . GLY A 1 206 ? 2.349 15.359 -6.332 1.00 89.00 206 GLY A CA 1
ATOM 1644 C C . GLY A 1 206 ? 3.598 15.516 -5.462 1.00 89.00 206 GLY A C 1
ATOM 1645 O O . GLY A 1 206 ? 3.775 16.562 -4.851 1.00 89.00 206 GLY A O 1
ATOM 1646 N N . HIS A 1 207 ? 4.497 14.526 -5.466 1.00 90.75 207 HIS A N 1
ATOM 1647 C CA . HIS A 1 207 ? 5.747 14.564 -4.696 1.00 90.75 207 HIS A CA 1
ATOM 1648 C C . HIS A 1 207 ? 6.674 15.725 -5.096 1.00 90.75 207 HIS A C 1
ATOM 1650 O O . HIS A 1 207 ? 7.297 16.337 -4.234 1.00 90.75 207 HIS A O 1
ATOM 1656 N N . TYR A 1 208 ? 6.756 16.049 -6.390 1.00 90.12 208 TYR A N 1
ATOM 1657 C CA . TYR A 1 208 ? 7.554 17.178 -6.887 1.00 90.12 208 TYR A CA 1
ATOM 1658 C C . TYR A 1 208 ? 6.767 18.493 -7.040 1.00 90.12 208 TYR A C 1
ATOM 1660 O O . TYR A 1 208 ? 7.330 19.481 -7.514 1.00 90.12 208 TYR A O 1
ATOM 1668 N N . SER A 1 209 ? 5.493 18.545 -6.632 1.00 85.56 209 SER A N 1
ATOM 1669 C CA . SER A 1 209 ? 4.690 19.771 -6.693 1.00 85.56 209 SER A CA 1
ATOM 1670 C C . SER A 1 209 ? 5.120 20.750 -5.602 1.00 85.56 209 SER A C 1
ATOM 1672 O O . SER A 1 209 ? 4.633 20.704 -4.476 1.00 85.56 209 SER A O 1
ATOM 1674 N N . THR A 1 210 ? 6.015 21.677 -5.942 1.00 82.81 210 THR A N 1
ATOM 1675 C CA . THR A 1 210 ? 6.358 22.820 -5.077 1.00 82.81 210 THR A CA 1
ATOM 1676 C C . THR A 1 210 ? 5.270 23.894 -5.076 1.00 82.81 210 THR A C 1
ATOM 1678 O O . THR A 1 210 ? 5.160 24.672 -4.130 1.00 82.81 210 THR A O 1
ATOM 1681 N N . SER A 1 211 ? 4.432 23.928 -6.114 1.00 71.94 211 SER A N 1
ATOM 1682 C CA . SER A 1 211 ? 3.209 24.720 -6.147 1.00 71.94 211 SER A CA 1
ATOM 1683 C C . SER A 1 211 ? 2.140 24.081 -5.264 1.00 71.94 211 SER A C 1
ATOM 1685 O O . SER A 1 211 ? 1.697 22.958 -5.522 1.00 71.94 211 SER A O 1
ATOM 1687 N N . ILE A 1 212 ? 1.664 24.837 -4.272 1.00 63.94 212 ILE A N 1
ATOM 1688 C CA . ILE A 1 212 ? 0.340 24.625 -3.684 1.00 63.94 212 ILE A CA 1
ATOM 1689 C C . ILE A 1 212 ? -0.663 25.015 -4.769 1.00 63.94 212 ILE A C 1
ATOM 1691 O O . ILE A 1 212 ? -1.013 26.185 -4.899 1.00 63.94 212 ILE A O 1
ATOM 1695 N N . ASP A 1 213 ? -1.066 24.047 -5.583 1.00 57.78 213 ASP A N 1
ATOM 1696 C CA . ASP A 1 213 ? -2.103 24.216 -6.597 1.00 57.78 213 ASP A CA 1
ATOM 1697 C C . ASP A 1 213 ? -3.475 24.222 -5.887 1.00 57.78 213 ASP A C 1
ATOM 1699 O O . ASP A 1 213 ? -3.795 23.250 -5.191 1.00 57.78 213 ASP A O 1
ATOM 1703 N N . PRO A 1 214 ? -4.306 25.275 -6.027 1.00 54.47 214 PRO A N 1
ATOM 1704 C CA . PRO A 1 214 ? -5.708 25.259 -5.625 1.00 54.47 214 PRO A CA 1
ATOM 1705 C C . PRO A 1 214 ? -6.638 25.153 -6.857 1.00 54.47 214 PRO A C 1
ATOM 1707 O O . PRO A 1 214 ? -6.376 25.798 -7.872 1.00 54.47 214 PRO A O 1
ATOM 1710 N N . LYS A 1 215 ? -7.799 24.469 -6.705 1.00 53.62 215 LYS A N 1
ATOM 1711 C CA . LYS A 1 215 ? -9.019 24.437 -7.578 1.00 53.62 215 LYS A CA 1
ATOM 1712 C C . LYS A 1 215 ? -9.439 23.171 -8.417 1.00 53.62 215 LYS A C 1
ATOM 1714 O O . LYS A 1 215 ? -9.206 23.113 -9.617 1.00 53.62 215 LYS A O 1
ATOM 1719 N N . GLN A 1 216 ? -10.220 22.227 -7.845 1.00 52.97 216 GLN A N 1
ATOM 1720 C CA . GLN A 1 216 ? -11.265 21.372 -8.497 1.00 52.97 216 GLN A CA 1
ATOM 1721 C C . GLN A 1 216 ? -12.590 21.800 -7.873 1.00 52.97 216 GLN A C 1
ATOM 1723 O O . GLN A 1 216 ? -12.863 21.375 -6.751 1.00 52.97 216 GLN A O 1
ATOM 1728 N N . THR A 1 217 ? -13.439 22.574 -8.530 1.00 53.09 217 THR A N 1
ATOM 1729 C CA . THR A 1 217 ? -14.726 22.908 -7.915 1.00 53.09 217 THR A CA 1
ATOM 1730 C C . THR A 1 217 ? -15.651 21.683 -7.870 1.00 53.09 217 THR A C 1
ATOM 1732 O O . THR A 1 217 ? -16.012 21.128 -8.904 1.00 53.09 217 THR A O 1
ATOM 1735 N N . GLN A 1 218 ? -16.010 21.224 -6.668 1.00 62.12 218 GLN A N 1
ATOM 1736 C CA . GLN A 1 218 ? -17.045 20.217 -6.423 1.00 62.12 218 GLN A CA 1
ATOM 1737 C C . GLN A 1 218 ? -18.231 20.882 -5.732 1.00 62.12 218 GLN A C 1
ATOM 1739 O O . GLN A 1 218 ? -18.116 21.333 -4.590 1.00 62.12 218 GLN A O 1
ATOM 1744 N N . SER A 1 219 ? -19.379 20.926 -6.407 1.00 56.00 219 SER A N 1
ATOM 1745 C CA . SER A 1 219 ? -20.594 21.474 -5.812 1.00 56.00 219 SER A CA 1
ATOM 1746 C C . SER A 1 219 ? -21.179 20.525 -4.761 1.00 56.00 219 SER A C 1
ATOM 1748 O O . SER A 1 219 ? -21.525 19.385 -5.067 1.00 56.00 219 SER A O 1
ATOM 1750 N N . LEU A 1 220 ? -21.334 21.011 -3.526 1.00 75.38 220 LEU A N 1
ATOM 1751 C CA . LEU A 1 220 ? -22.050 20.329 -2.439 1.00 75.38 220 LEU A CA 1
ATOM 1752 C C . LEU A 1 220 ? -23.512 20.805 -2.354 1.00 75.38 220 LEU A C 1
ATOM 1754 O O . LEU A 1 220 ? -24.034 21.097 -1.281 1.00 75.38 220 LEU A O 1
ATOM 1758 N N . GLY A 1 221 ? -24.180 20.880 -3.507 1.00 79.56 221 GLY A N 1
ATOM 1759 C CA . GLY A 1 221 ? -25.579 21.291 -3.624 1.00 79.56 221 GLY A CA 1
ATOM 1760 C C . GLY A 1 221 ? -25.764 22.775 -3.953 1.00 79.56 221 GLY A C 1
ATOM 1761 O O . GLY A 1 221 ? -24.818 23.492 -4.279 1.00 79.56 221 GLY A O 1
ATOM 1762 N N . LYS A 1 222 ? -27.020 23.241 -3.903 1.00 67.81 222 LYS A N 1
ATOM 1763 C CA . LYS A 1 222 ? -27.405 24.609 -4.292 1.00 67.81 222 LYS A CA 1
ATOM 1764 C C . LYS A 1 222 ? -26.705 25.659 -3.414 1.00 67.81 222 LYS A C 1
ATOM 1766 O O . LYS A 1 222 ? -27.180 25.959 -2.325 1.00 67.81 222 LYS A O 1
ATOM 1771 N N . GLY A 1 223 ? -25.620 26.238 -3.929 1.00 67.62 223 GLY A N 1
ATOM 1772 C CA . GLY A 1 223 ? -24.922 27.388 -3.340 1.00 67.62 223 GLY A CA 1
ATOM 1773 C C . GLY A 1 223 ? -23.535 27.115 -2.748 1.00 67.62 223 GLY A C 1
ATOM 1774 O O . GLY A 1 223 ? -22.883 28.071 -2.346 1.00 67.62 223 GLY A O 1
ATOM 1775 N N . PHE A 1 224 ? -23.055 25.865 -2.719 1.00 61.28 224 PHE A N 1
ATOM 1776 C CA . PHE A 1 224 ? -21.712 25.540 -2.217 1.00 61.28 224 PHE A CA 1
ATOM 1777 C C . PHE A 1 224 ? -20.870 24.826 -3.270 1.00 61.28 224 PHE A C 1
ATOM 1779 O O . PHE A 1 224 ? -21.338 23.885 -3.909 1.00 61.28 224 PHE A O 1
ATOM 1786 N N . GLU A 1 225 ? -19.614 25.249 -3.405 1.00 65.81 225 GLU A N 1
ATOM 1787 C CA . GLU A 1 225 ? -18.631 24.740 -4.363 1.00 65.81 225 GLU A CA 1
ATOM 1788 C C . GLU A 1 225 ? -17.236 24.724 -3.697 1.00 65.81 225 GLU A C 1
ATOM 1790 O O . GLU A 1 225 ? -16.732 25.766 -3.286 1.00 65.81 225 GLU A O 1
ATOM 1795 N N . ILE A 1 226 ? -16.625 23.543 -3.526 1.00 64.00 226 ILE A N 1
ATOM 1796 C CA . ILE A 1 226 ? -15.321 23.360 -2.850 1.00 64.00 226 ILE A CA 1
ATOM 1797 C C . ILE A 1 226 ? -14.229 23.099 -3.883 1.00 64.00 226 ILE A C 1
ATOM 1799 O O . ILE A 1 226 ? -14.351 22.130 -4.617 1.00 64.00 226 ILE A O 1
ATOM 1803 N N . THR A 1 227 ? -13.144 23.884 -3.900 1.00 53.91 227 THR A N 1
ATOM 1804 C CA . THR A 1 227 ? -12.149 23.895 -4.996 1.00 53.91 227 THR A CA 1
ATOM 1805 C C . THR A 1 227 ? -10.812 23.143 -4.713 1.00 53.91 227 THR A C 1
ATOM 1807 O O . THR A 1 227 ? -9.823 23.785 -4.375 1.00 53.91 227 THR A O 1
ATOM 1810 N N . LEU A 1 228 ? -10.704 21.814 -4.932 1.00 61.78 228 LEU A N 1
ATOM 1811 C CA . LEU A 1 228 ? -9.480 20.973 -4.703 1.00 61.78 228 LEU A CA 1
ATOM 1812 C C . LEU A 1 228 ? -8.649 20.574 -5.968 1.00 61.78 228 LEU A C 1
ATOM 1814 O O . LEU A 1 228 ? -8.898 19.513 -6.515 1.00 61.78 228 LEU A O 1
ATOM 1818 N N . SER A 1 229 ? -7.702 21.341 -6.519 1.00 57.12 229 SER A N 1
ATOM 1819 C CA . SER A 1 229 ? -7.171 21.046 -7.885 1.00 57.12 229 SER A CA 1
ATOM 1820 C C . SER A 1 229 ? -6.520 19.676 -8.032 1.00 57.12 229 SER A C 1
ATOM 1822 O O . SER A 1 229 ? -5.683 19.280 -7.225 1.00 57.12 229 SER A O 1
ATOM 1824 N N . GLN A 1 230 ? -6.854 18.980 -9.125 1.00 62.56 230 GLN A N 1
ATOM 1825 C CA . GLN A 1 230 ? -6.071 17.825 -9.545 1.00 62.56 230 GLN A CA 1
ATOM 1826 C C . GLN A 1 230 ? -4.753 18.350 -10.116 1.00 62.56 230 GLN A C 1
ATOM 1828 O O . GLN A 1 230 ? -4.805 19.089 -11.103 1.00 62.56 230 GLN A O 1
ATOM 1833 N N . PRO A 1 231 ? -3.595 17.977 -9.543 1.00 63.53 231 PRO A N 1
ATOM 1834 C CA . PRO A 1 231 ? -2.311 18.434 -10.048 1.00 63.53 231 PRO A CA 1
ATOM 1835 C C . PRO A 1 231 ? -2.139 17.961 -11.491 1.00 63.53 231 PRO A C 1
ATOM 1837 O O . PRO A 1 231 ? -2.365 16.785 -11.813 1.00 63.53 231 PRO A O 1
ATOM 1840 N N . THR A 1 232 ? -1.732 18.869 -12.377 1.00 74.00 232 THR A N 1
ATOM 1841 C CA . THR A 1 232 ? -1.406 18.497 -13.756 1.00 74.00 232 THR A CA 1
ATOM 1842 C C . THR A 1 232 ? -0.248 17.502 -13.750 1.00 74.00 232 THR A C 1
ATOM 1844 O O . THR A 1 232 ? 0.772 17.726 -13.100 1.00 74.00 232 THR A O 1
ATOM 1847 N N . THR A 1 233 ? -0.396 16.381 -14.463 1.00 76.62 233 THR A N 1
ATOM 1848 C CA . THR A 1 233 ? 0.586 15.279 -14.452 1.00 76.62 233 THR A CA 1
ATOM 1849 C C . THR A 1 233 ? 1.808 15.582 -15.320 1.00 76.62 233 THR A C 1
ATOM 1851 O O . THR A 1 233 ? 2.028 14.983 -16.372 1.00 76.62 233 THR A O 1
ATOM 1854 N N . THR A 1 234 ? 2.615 16.541 -14.874 1.00 84.31 234 THR A N 1
ATOM 1855 C CA . THR A 1 234 ? 3.824 16.994 -15.571 1.00 84.31 234 THR A CA 1
ATOM 1856 C C . THR A 1 234 ? 4.922 15.927 -15.553 1.00 84.31 234 THR A C 1
ATOM 1858 O O . THR A 1 234 ? 5.653 15.766 -16.533 1.00 84.31 234 THR A O 1
ATOM 1861 N N . HIS A 1 235 ? 5.025 15.149 -14.470 1.00 90.62 235 HIS A N 1
ATOM 1862 C CA . HIS A 1 235 ? 6.113 14.193 -14.282 1.00 90.62 235 HIS A CA 1
ATOM 1863 C C . HIS A 1 235 ? 5.755 12.799 -14.816 1.00 90.62 235 HIS A C 1
ATOM 1865 O O . HIS A 1 235 ? 4.703 12.226 -14.524 1.00 90.62 235 HIS A O 1
ATOM 1871 N N . LYS A 1 236 ? 6.674 12.220 -15.595 1.00 93.94 236 LYS A N 1
ATOM 1872 C CA . LYS A 1 236 ? 6.602 10.835 -16.076 1.00 93.94 236 LYS A CA 1
ATOM 1873 C C . LYS A 1 236 ? 7.643 10.012 -15.328 1.00 93.94 236 LYS A C 1
ATOM 1875 O O . LYS A 1 236 ? 8.821 10.333 -15.425 1.00 93.94 236 LYS A O 1
ATOM 1880 N N . VAL A 1 237 ? 7.215 8.933 -14.673 1.00 95.88 237 VAL A N 1
ATOM 1881 C CA . VAL A 1 237 ? 8.117 7.891 -14.156 1.00 95.88 237 VAL A CA 1
ATOM 1882 C C . VAL A 1 237 ? 8.881 7.310 -15.351 1.00 95.88 237 VAL A C 1
ATOM 1884 O O . VAL A 1 237 ? 8.248 6.758 -16.255 1.00 95.88 237 VAL A O 1
ATOM 1887 N N . LYS A 1 238 ? 10.205 7.494 -15.404 1.00 95.88 238 LYS A N 1
ATOM 1888 C CA . LYS A 1 238 ? 11.063 6.995 -16.498 1.00 95.88 238 LYS A CA 1
ATOM 1889 C C . LYS A 1 238 ? 12.231 6.156 -15.994 1.00 95.88 238 LYS A C 1
ATOM 1891 O O . LYS A 1 238 ? 12.655 5.238 -16.687 1.00 95.88 238 LYS A O 1
ATOM 1896 N N . THR A 1 239 ? 12.769 6.506 -14.833 1.00 96.50 239 THR A N 1
ATOM 1897 C CA . THR A 1 239 ? 13.954 5.884 -14.243 1.00 96.50 239 THR A CA 1
ATOM 1898 C C . THR A 1 239 ? 13.574 4.931 -13.113 1.00 96.50 239 THR A C 1
ATOM 1900 O O . THR A 1 239 ? 12.488 5.022 -12.536 1.00 96.50 239 THR A O 1
ATOM 1903 N N . PHE A 1 240 ? 14.501 4.041 -12.753 1.00 97.25 240 PHE A N 1
ATOM 1904 C CA . PHE A 1 240 ? 14.399 3.243 -11.530 1.00 97.25 240 PHE A CA 1
ATOM 1905 C C . PHE A 1 240 ? 14.247 4.118 -10.271 1.00 97.25 240 PHE A C 1
ATOM 1907 O O . PHE A 1 240 ? 13.458 3.779 -9.393 1.00 97.25 240 PHE A O 1
ATOM 1914 N N . GLY A 1 241 ? 14.945 5.260 -10.207 1.00 97.31 241 GLY A N 1
ATOM 1915 C CA . GLY A 1 241 ? 14.850 6.209 -9.093 1.00 97.31 241 GLY A CA 1
ATOM 1916 C C . GLY A 1 241 ? 13.440 6.782 -8.940 1.00 97.31 241 GLY A C 1
ATOM 1917 O O . GLY A 1 241 ? 12.851 6.655 -7.867 1.00 97.31 241 GLY A O 1
ATOM 1918 N N . ASP A 1 242 ? 12.865 7.308 -10.032 1.00 96.69 242 ASP A N 1
ATOM 1919 C CA . ASP A 1 242 ? 11.475 7.792 -10.050 1.00 96.69 242 ASP A CA 1
ATOM 1920 C C . ASP A 1 242 ? 10.518 6.704 -9.552 1.00 96.69 242 ASP A C 1
ATOM 1922 O O . ASP A 1 242 ? 9.642 6.972 -8.733 1.00 96.69 242 ASP A O 1
ATOM 1926 N N . TRP A 1 243 ? 10.685 5.475 -10.064 1.00 97.81 243 TRP A N 1
ATOM 1927 C CA . TRP A 1 243 ? 9.822 4.338 -9.756 1.00 97.81 243 TRP A CA 1
ATOM 1928 C C . TRP A 1 243 ? 9.951 3.888 -8.297 1.00 97.81 243 TRP A C 1
ATOM 1930 O O . TRP A 1 243 ? 8.927 3.617 -7.669 1.00 97.81 243 TRP A O 1
ATOM 1940 N N . SER A 1 244 ? 11.162 3.839 -7.732 1.00 97.94 244 SER A N 1
ATOM 1941 C CA . SER A 1 244 ? 11.345 3.451 -6.330 1.00 97.94 244 SER A CA 1
ATOM 1942 C C . SER A 1 244 ? 10.687 4.462 -5.398 1.00 97.94 244 SER A C 1
ATOM 1944 O O . SER A 1 244 ? 9.903 4.050 -4.550 1.00 97.94 244 SER A O 1
ATOM 1946 N N . ILE A 1 245 ? 10.928 5.766 -5.595 1.00 96.38 245 ILE A N 1
ATOM 1947 C CA . ILE A 1 245 ? 10.388 6.837 -4.738 1.00 96.38 245 ILE A CA 1
ATOM 1948 C C . ILE A 1 245 ? 8.856 6.772 -4.682 1.00 96.38 245 ILE A C 1
ATOM 1950 O O . ILE A 1 245 ? 8.267 6.734 -3.603 1.00 96.38 245 ILE A O 1
ATOM 1954 N N . VAL A 1 246 ? 8.185 6.699 -5.835 1.00 96.56 246 VAL A N 1
ATOM 1955 C CA . VAL A 1 246 ? 6.711 6.638 -5.868 1.00 96.56 246 VAL A CA 1
ATOM 1956 C C . VAL A 1 246 ? 6.152 5.312 -5.382 1.00 96.56 246 VAL A C 1
ATOM 1958 O O . VAL A 1 246 ? 5.034 5.286 -4.873 1.00 96.56 246 VAL A O 1
ATOM 1961 N N . THR A 1 247 ? 6.907 4.222 -5.525 1.00 96.50 247 THR A N 1
ATOM 1962 C CA . THR A 1 247 ? 6.527 2.917 -4.981 1.00 96.50 247 THR A CA 1
ATOM 1963 C C . THR A 1 247 ? 6.628 2.930 -3.459 1.00 96.50 247 THR A C 1
ATOM 1965 O O . THR A 1 247 ? 5.723 2.425 -2.809 1.00 96.50 247 THR A O 1
ATOM 1968 N N . ASP A 1 248 ? 7.643 3.571 -2.876 1.00 96.81 248 ASP A N 1
ATOM 1969 C CA . ASP A 1 248 ? 7.760 3.744 -1.424 1.00 96.81 248 ASP A CA 1
ATOM 1970 C C . ASP A 1 248 ? 6.634 4.616 -0.854 1.00 96.81 248 ASP A C 1
ATOM 1972 O O . ASP A 1 248 ? 5.959 4.193 0.082 1.00 96.81 248 ASP A O 1
ATOM 1976 N N . LEU A 1 249 ? 6.341 5.768 -1.471 1.00 95.25 249 LEU A N 1
ATOM 1977 C CA . LEU A 1 249 ? 5.210 6.628 -1.080 1.00 95.25 249 LEU A CA 1
ATOM 1978 C C . LEU A 1 249 ? 3.860 5.905 -1.194 1.00 95.25 249 LEU A C 1
ATOM 1980 O O . LEU A 1 249 ? 2.979 6.063 -0.349 1.00 95.25 249 LEU A O 1
ATOM 1984 N N . TRP A 1 250 ? 3.687 5.098 -2.243 1.00 94.81 250 TRP A N 1
ATOM 1985 C CA . TRP A 1 250 ? 2.496 4.275 -2.431 1.00 94.81 250 TRP A CA 1
ATOM 1986 C C . TRP A 1 250 ? 2.378 3.176 -1.367 1.00 94.81 250 TRP A C 1
ATOM 1988 O O . TRP A 1 250 ? 1.283 2.957 -0.848 1.00 94.81 250 TRP A O 1
ATOM 1998 N N . ILE A 1 251 ? 3.483 2.513 -1.017 1.00 95.25 251 ILE A N 1
ATOM 1999 C CA . ILE A 1 251 ? 3.504 1.479 0.022 1.00 95.25 251 ILE A CA 1
ATOM 2000 C C . ILE A 1 251 ? 3.270 2.095 1.402 1.00 95.25 251 ILE A C 1
ATOM 2002 O O . ILE A 1 251 ? 2.475 1.540 2.150 1.00 95.25 251 ILE A O 1
ATOM 2006 N N . GLU A 1 252 ? 3.854 3.253 1.733 1.00 94.88 252 GLU A N 1
ATOM 2007 C CA . GLU A 1 252 ? 3.553 3.941 2.998 1.00 94.88 252 GLU A CA 1
ATOM 2008 C C . GLU A 1 252 ? 2.056 4.281 3.087 1.00 94.88 252 GLU A C 1
ATOM 2010 O O . GLU A 1 252 ? 1.409 3.960 4.086 1.00 94.88 252 GLU A O 1
ATOM 2015 N N . ALA A 1 253 ? 1.478 4.845 2.020 1.00 92.38 253 ALA A N 1
ATOM 2016 C CA . ALA A 1 253 ? 0.055 5.172 1.952 1.00 92.38 253 ALA A CA 1
ATOM 2017 C C . ALA A 1 253 ? -0.859 3.934 2.058 1.00 92.38 253 ALA A C 1
ATOM 2019 O O . ALA A 1 253 ? -1.896 3.990 2.722 1.00 92.38 253 ALA A O 1
ATOM 2020 N N . LEU A 1 254 ? -0.494 2.806 1.433 1.00 91.44 254 LEU A N 1
ATOM 2021 C CA . LEU A 1 254 ? -1.266 1.565 1.539 1.00 91.44 254 LEU A CA 1
ATOM 2022 C C . LEU A 1 254 ? -1.119 0.898 2.904 1.00 91.44 254 LEU A C 1
ATOM 2024 O O . LEU A 1 254 ? -2.134 0.515 3.474 1.00 91.44 254 LEU A O 1
ATOM 2028 N N . THR A 1 255 ? 0.093 0.785 3.447 1.00 93.19 255 THR A N 1
ATOM 2029 C CA . THR A 1 255 ? 0.351 0.244 4.792 1.00 93.19 255 THR A CA 1
ATOM 2030 C C . THR A 1 255 ? -0.339 1.084 5.869 1.00 93.19 255 THR A C 1
ATOM 2032 O O . THR A 1 255 ? -0.814 0.551 6.866 1.00 93.19 255 THR A O 1
ATOM 2035 N N . PHE A 1 256 ? -0.476 2.396 5.661 1.00 88.50 256 PHE A N 1
ATOM 2036 C CA . PHE A 1 256 ? -1.239 3.274 6.547 1.00 88.50 256 PHE A CA 1
ATOM 2037 C C . PHE A 1 256 ? -2.740 2.937 6.597 1.00 88.50 256 PHE A C 1
ATOM 2039 O O . PHE A 1 256 ? -3.343 3.019 7.667 1.00 88.50 256 PHE A O 1
ATOM 2046 N N . ILE A 1 257 ? -3.343 2.530 5.471 1.00 88.94 257 ILE A N 1
ATOM 2047 C CA . ILE A 1 257 ? -4.739 2.054 5.420 1.00 88.94 257 ILE A CA 1
ATOM 2048 C C . ILE A 1 257 ? -4.843 0.592 5.889 1.00 88.94 257 ILE A C 1
ATOM 2050 O O . ILE A 1 257 ? -5.753 0.238 6.637 1.00 88.94 257 ILE A O 1
ATOM 2054 N N . MET A 1 258 ? -3.932 -0.259 5.415 1.00 88.69 258 MET A N 1
ATOM 2055 C CA . MET A 1 258 ? -3.944 -1.717 5.536 1.00 88.69 258 MET A CA 1
ATOM 2056 C C . MET A 1 258 ? -2.601 -2.224 6.096 1.00 88.69 258 MET A C 1
ATOM 2058 O O . MET A 1 258 ? -1.799 -2.778 5.340 1.00 88.69 258 MET A O 1
ATOM 2062 N N . PRO A 1 259 ? -2.327 -2.082 7.408 1.00 91.50 259 PRO A N 1
ATOM 2063 C CA . PRO A 1 259 ? -1.035 -2.467 7.986 1.00 91.50 259 PRO A CA 1
ATOM 2064 C C . PRO A 1 259 ? -0.649 -3.930 7.727 1.00 91.50 259 PRO A C 1
ATOM 2066 O O . PRO A 1 259 ? 0.505 -4.237 7.453 1.00 91.50 259 PRO A O 1
ATOM 2069 N N . TRP A 1 260 ? -1.633 -4.834 7.704 1.00 92.06 260 TRP A N 1
ATOM 2070 C CA . TRP A 1 260 ? -1.444 -6.265 7.426 1.00 92.06 260 TRP A CA 1
ATOM 2071 C C . TRP A 1 260 ? -0.986 -6.584 5.987 1.00 92.06 260 TRP A C 1
ATOM 2073 O O . TRP A 1 260 ? -0.683 -7.736 5.683 1.00 92.06 260 TRP A O 1
ATOM 2083 N N . LYS A 1 261 ? -0.940 -5.594 5.082 1.00 92.81 261 LYS A N 1
ATOM 2084 C CA . LYS A 1 261 ? -0.410 -5.741 3.716 1.00 92.81 261 LYS A CA 1
ATOM 2085 C C . LYS A 1 261 ? 1.064 -5.357 3.580 1.00 92.81 261 LYS A C 1
ATOM 2087 O O . LYS A 1 261 ? 1.615 -5.541 2.496 1.00 92.81 261 LYS A O 1
ATOM 2092 N N . GLU A 1 262 ? 1.712 -4.865 4.636 1.00 94.81 262 GLU A N 1
ATOM 2093 C CA . GLU A 1 262 ? 3.079 -4.339 4.560 1.00 94.81 262 GLU A CA 1
ATOM 2094 C C . GLU A 1 262 ? 4.095 -5.354 4.011 1.00 94.81 262 GLU A C 1
ATOM 2096 O O . GLU A 1 262 ? 4.797 -5.052 3.045 1.00 94.81 262 GLU A O 1
ATOM 2101 N N . ASP A 1 263 ? 4.141 -6.574 4.554 1.00 96.19 263 ASP A N 1
ATOM 2102 C CA . ASP A 1 263 ? 5.080 -7.611 4.102 1.00 96.19 263 ASP A CA 1
ATOM 2103 C C . ASP A 1 263 ? 4.830 -8.054 2.656 1.00 96.19 263 ASP A C 1
ATOM 2105 O O . ASP A 1 263 ? 5.770 -8.319 1.900 1.00 96.19 263 ASP A O 1
ATOM 2109 N N . GLU A 1 264 ? 3.560 -8.088 2.250 1.00 96.00 264 GLU A N 1
ATOM 2110 C CA . GLU A 1 264 ? 3.115 -8.435 0.898 1.00 96.00 264 GLU A CA 1
ATOM 2111 C C . GLU A 1 264 ? 3.607 -7.387 -0.116 1.00 96.00 264 GLU A C 1
ATOM 2113 O O . GLU A 1 264 ? 4.202 -7.719 -1.145 1.00 96.00 264 GLU A O 1
ATOM 2118 N N . LEU A 1 265 ? 3.425 -6.107 0.222 1.00 95.94 265 LEU A N 1
ATOM 2119 C CA . LEU A 1 265 ? 3.835 -4.953 -0.574 1.00 95.94 265 LEU A CA 1
ATOM 2120 C C . LEU A 1 265 ? 5.361 -4.793 -0.631 1.00 95.94 265 LEU A C 1
ATOM 2122 O O . LEU A 1 265 ? 5.921 -4.608 -1.714 1.00 95.94 265 LEU A O 1
ATOM 2126 N N . ARG A 1 266 ? 6.058 -4.929 0.507 1.00 96.94 266 ARG A N 1
ATOM 2127 C CA . ARG A 1 266 ? 7.530 -4.915 0.564 1.00 96.94 266 ARG A CA 1
ATOM 2128 C C . ARG A 1 266 ? 8.119 -6.059 -0.266 1.00 96.94 266 ARG A C 1
ATOM 2130 O O . ARG A 1 266 ? 9.082 -5.845 -1.000 1.00 96.94 266 ARG A O 1
ATOM 2137 N N . SER A 1 267 ? 7.532 -7.256 -0.211 1.00 96.81 267 SER A N 1
ATOM 2138 C CA . SER A 1 267 ? 7.978 -8.406 -1.013 1.00 96.81 267 SER A CA 1
ATOM 2139 C C . SER A 1 267 ? 7.762 -8.191 -2.514 1.00 96.81 267 SER A C 1
ATOM 2141 O O . SER A 1 267 ? 8.658 -8.484 -3.307 1.00 96.81 267 SER A O 1
ATOM 2143 N N . TYR A 1 268 ? 6.636 -7.590 -2.908 1.00 97.50 268 TYR A N 1
ATOM 2144 C CA . TYR A 1 268 ? 6.378 -7.176 -4.291 1.00 97.50 268 TYR A CA 1
ATOM 2145 C C . TYR A 1 268 ? 7.366 -6.110 -4.788 1.00 97.50 268 TYR A C 1
ATOM 2147 O O . TYR A 1 268 ? 7.904 -6.253 -5.889 1.00 97.50 268 TYR A O 1
ATOM 2155 N N . LYS A 1 269 ? 7.694 -5.098 -3.967 1.00 97.62 269 LYS A N 1
ATOM 2156 C CA . LYS A 1 269 ? 8.743 -4.119 -4.299 1.00 97.62 269 LYS A CA 1
ATOM 2157 C C . LYS A 1 269 ? 10.085 -4.810 -4.536 1.00 97.62 269 LYS A C 1
ATOM 2159 O O . LYS A 1 269 ? 10.684 -4.593 -5.583 1.00 97.62 269 LYS A O 1
ATOM 2164 N N . ARG A 1 270 ? 10.541 -5.672 -3.613 1.00 97.88 270 ARG A N 1
ATOM 2165 C CA . ARG A 1 270 ? 11.807 -6.425 -3.759 1.00 97.88 270 ARG A CA 1
ATOM 2166 C C . ARG A 1 270 ? 11.833 -7.240 -5.058 1.00 97.88 270 ARG A C 1
ATOM 2168 O O . ARG A 1 270 ? 12.827 -7.198 -5.779 1.00 97.88 270 ARG A O 1
ATOM 2175 N N . TYR A 1 271 ? 10.735 -7.931 -5.375 1.00 97.69 271 TYR A N 1
ATOM 2176 C CA . TYR A 1 271 ? 10.590 -8.703 -6.613 1.00 97.69 271 TYR A CA 1
ATOM 2177 C C . TYR A 1 271 ? 10.743 -7.836 -7.873 1.00 97.69 271 TYR A C 1
ATOM 2179 O O . TYR A 1 271 ? 11.440 -8.235 -8.805 1.00 97.69 271 TYR A O 1
ATOM 2187 N N . LEU A 1 272 ? 10.137 -6.645 -7.903 1.00 97.81 272 LEU A N 1
ATOM 2188 C CA . LEU A 1 272 ? 10.270 -5.729 -9.037 1.00 97.81 272 LEU A CA 1
ATOM 2189 C C . LEU A 1 272 ? 11.643 -5.052 -9.114 1.00 97.81 272 LEU A C 1
ATOM 2191 O O . LEU A 1 272 ? 12.198 -4.962 -10.209 1.00 97.81 272 LEU A O 1
ATOM 2195 N N . SER A 1 273 ? 12.224 -4.642 -7.982 1.00 98.00 273 SER A N 1
ATOM 2196 C CA . SER A 1 273 ? 13.580 -4.078 -7.925 1.00 98.00 273 SER A CA 1
ATOM 2197 C C . SER A 1 273 ? 14.628 -5.027 -8.509 1.00 98.00 273 SER A C 1
ATOM 2199 O O . SER A 1 273 ? 15.543 -4.565 -9.186 1.00 98.00 273 SER A O 1
ATOM 2201 N N . GLY A 1 274 ? 14.464 -6.345 -8.328 1.00 97.81 274 GLY A N 1
ATOM 2202 C CA . GLY A 1 274 ? 15.320 -7.352 -8.963 1.00 97.81 274 GLY A CA 1
ATOM 2203 C C . GLY A 1 274 ? 15.400 -7.197 -10.486 1.00 97.81 274 GLY A C 1
ATOM 2204 O O . GLY A 1 274 ? 16.491 -7.231 -11.046 1.00 97.81 274 GLY A O 1
ATOM 2205 N N . PHE A 1 275 ? 14.285 -6.899 -11.167 1.00 97.44 275 PHE A N 1
ATOM 2206 C CA . PHE A 1 275 ? 14.322 -6.652 -12.614 1.00 97.44 275 PHE A CA 1
ATOM 2207 C C . PHE A 1 275 ? 15.101 -5.396 -12.989 1.00 97.44 275 PHE A C 1
ATOM 2209 O O . PHE A 1 275 ? 15.782 -5.410 -14.005 1.00 97.44 275 PHE A O 1
ATOM 2216 N N . PHE A 1 276 ? 15.026 -4.317 -12.208 1.00 97.69 276 PHE A N 1
ATOM 2217 C CA . PHE A 1 276 ? 15.788 -3.101 -12.513 1.00 97.69 276 PHE A CA 1
ATOM 2218 C C . PHE A 1 276 ? 17.304 -3.294 -12.349 1.00 97.69 276 PHE A C 1
ATOM 2220 O O . PHE A 1 276 ? 18.068 -2.601 -13.022 1.00 97.69 276 PHE A O 1
ATOM 2227 N N . ILE A 1 277 ? 17.723 -4.240 -11.501 1.00 96.94 277 ILE A N 1
ATOM 2228 C CA . ILE A 1 277 ? 19.122 -4.655 -11.318 1.00 96.94 277 ILE A CA 1
ATOM 2229 C C . ILE A 1 277 ? 19.566 -5.590 -12.456 1.00 96.94 277 ILE A C 1
ATOM 2231 O O . ILE A 1 277 ? 20.621 -5.377 -13.050 1.00 96.94 277 ILE A O 1
ATOM 2235 N N . ASP A 1 278 ? 18.754 -6.599 -12.787 1.00 96.88 278 ASP A N 1
ATOM 2236 C CA . ASP A 1 278 ? 19.096 -7.638 -13.770 1.00 96.88 278 ASP A CA 1
ATOM 2237 C C . ASP A 1 278 ? 18.969 -7.176 -15.236 1.00 96.88 278 ASP A C 1
ATOM 2239 O O . ASP A 1 278 ? 19.544 -7.785 -16.141 1.00 96.88 278 ASP A O 1
ATOM 2243 N N . VAL A 1 279 ? 18.180 -6.129 -15.504 1.00 94.81 279 VAL A N 1
ATOM 2244 C CA . VAL A 1 279 ? 17.834 -5.673 -16.858 1.00 94.81 279 VAL A CA 1
ATOM 2245 C C . VAL A 1 279 ? 18.466 -4.314 -17.160 1.00 94.81 279 VAL A C 1
ATOM 2247 O O . VAL A 1 279 ? 18.347 -3.354 -16.400 1.00 94.81 279 VAL A O 1
ATOM 2250 N N . HIS A 1 280 ? 19.085 -4.216 -18.339 1.00 95.81 280 HIS A N 1
ATOM 2251 C CA . HIS A 1 280 ? 19.713 -2.998 -18.850 1.00 95.81 280 HIS A CA 1
ATOM 2252 C C . HIS A 1 280 ? 18.752 -1.793 -18.872 1.00 95.81 280 HIS A C 1
ATOM 2254 O O . HIS A 1 280 ? 17.602 -1.915 -19.303 1.00 95.81 280 HIS A O 1
ATOM 2260 N N . TYR A 1 281 ? 19.251 -0.608 -18.494 1.00 95.88 281 TYR A N 1
ATOM 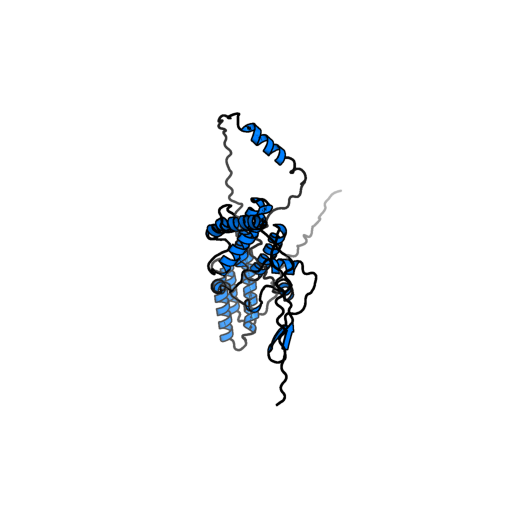2261 C CA . TYR A 1 281 ? 18.450 0.611 -18.293 1.00 95.88 281 TYR A CA 1
ATOM 2262 C C . TYR A 1 281 ? 17.577 1.008 -19.494 1.00 95.88 281 TYR A C 1
ATOM 2264 O O . TYR A 1 281 ? 16.474 1.521 -19.320 1.00 95.88 281 TYR A O 1
ATOM 2272 N N . ALA A 1 282 ? 18.019 0.710 -20.721 1.00 93.69 282 ALA A N 1
ATOM 2273 C CA . ALA A 1 282 ? 17.254 0.977 -21.942 1.00 93.69 282 ALA A CA 1
ATOM 2274 C C . ALA A 1 282 ? 15.899 0.233 -22.015 1.00 93.69 282 ALA A C 1
ATOM 2276 O O . ALA A 1 282 ? 15.046 0.604 -22.813 1.00 93.69 282 ALA A O 1
ATOM 2277 N N . LEU A 1 283 ? 15.694 -0.803 -21.191 1.00 94.62 283 LEU A N 1
ATOM 2278 C CA . LEU A 1 283 ? 14.454 -1.580 -21.100 1.00 94.62 283 LEU A CA 1
ATOM 2279 C C . LEU A 1 283 ? 13.668 -1.309 -19.799 1.00 94.62 283 LEU A C 1
ATOM 2281 O O . LEU A 1 283 ? 12.643 -1.950 -19.566 1.00 94.62 283 LEU A O 1
ATOM 2285 N N . HIS A 1 284 ? 14.102 -0.363 -18.953 1.00 96.06 284 HIS A N 1
ATOM 2286 C CA . HIS A 1 284 ? 13.422 -0.031 -17.688 1.00 96.06 284 HIS A CA 1
ATOM 2287 C C . HIS A 1 284 ? 11.981 0.466 -17.889 1.00 96.06 284 HIS A C 1
ATOM 2289 O O . HIS A 1 284 ? 11.126 0.191 -17.047 1.00 96.06 284 HIS A O 1
ATOM 2295 N N . SER A 1 285 ? 11.669 1.089 -19.032 1.00 95.31 285 SER A N 1
ATOM 2296 C CA . SER A 1 285 ? 10.294 1.438 -19.434 1.00 95.31 285 SER A CA 1
ATOM 2297 C C . SER A 1 285 ? 9.349 0.232 -19.389 1.00 95.31 285 SER A C 1
ATOM 2299 O O . SER A 1 285 ? 8.259 0.315 -18.825 1.00 95.31 285 SER A O 1
ATOM 2301 N N . ARG A 1 286 ? 9.796 -0.924 -19.895 1.00 95.50 286 ARG A N 1
ATOM 2302 C CA . ARG A 1 286 ? 9.009 -2.165 -19.935 1.00 95.50 286 ARG A CA 1
ATOM 2303 C C . ARG A 1 286 ? 8.755 -2.746 -18.548 1.00 95.50 286 ARG A C 1
ATOM 2305 O O . ARG A 1 286 ? 7.727 -3.385 -18.344 1.00 95.50 286 ARG A O 1
ATOM 2312 N N . ILE A 1 287 ? 9.658 -2.506 -17.595 1.00 97.00 287 ILE A N 1
ATOM 2313 C CA . ILE A 1 287 ? 9.496 -2.908 -16.189 1.00 97.00 287 ILE A CA 1
ATOM 2314 C C . ILE A 1 287 ? 8.443 -2.027 -15.507 1.00 97.00 287 ILE A C 1
ATOM 2316 O O . ILE A 1 287 ? 7.580 -2.545 -14.803 1.00 97.00 287 ILE A O 1
ATOM 2320 N N . ILE A 1 288 ? 8.452 -0.718 -15.781 1.00 96.94 288 ILE A N 1
ATOM 2321 C CA . ILE A 1 288 ? 7.436 0.229 -15.292 1.00 96.94 288 ILE A CA 1
ATOM 2322 C C . ILE A 1 288 ? 6.048 -0.118 -15.866 1.00 96.94 288 ILE A C 1
ATOM 2324 O O . ILE A 1 288 ? 5.058 -0.132 -15.132 1.00 96.94 288 ILE A O 1
ATOM 2328 N N . ASP A 1 289 ? 5.958 -0.459 -17.155 1.00 96.00 289 ASP A N 1
ATOM 2329 C CA . ASP A 1 289 ? 4.696 -0.898 -17.768 1.00 96.00 289 ASP A CA 1
ATOM 2330 C C . ASP A 1 289 ? 4.245 -2.285 -17.275 1.00 96.00 289 ASP A C 1
ATOM 2332 O O . ASP A 1 289 ? 3.044 -2.517 -17.117 1.00 96.00 289 ASP A O 1
ATOM 2336 N N . PHE A 1 290 ? 5.181 -3.192 -16.976 1.00 97.19 290 PHE A N 1
ATOM 2337 C CA . PHE A 1 290 ? 4.898 -4.482 -16.339 1.00 97.19 290 PHE A CA 1
ATOM 2338 C C . PHE A 1 290 ? 4.332 -4.309 -14.920 1.00 97.19 290 PHE A C 1
ATOM 2340 O O . PHE A 1 290 ? 3.304 -4.907 -14.609 1.00 97.19 290 PHE A O 1
ATOM 2347 N N . ASP A 1 291 ? 4.935 -3.458 -14.083 1.00 97.56 291 ASP A N 1
ATOM 2348 C CA . ASP A 1 291 ? 4.394 -3.091 -12.767 1.00 97.56 291 ASP A CA 1
ATOM 2349 C C . ASP A 1 291 ? 2.977 -2.510 -12.884 1.00 97.56 291 ASP A C 1
ATOM 2351 O O . ASP A 1 291 ? 2.055 -2.942 -12.188 1.00 97.56 291 ASP A O 1
ATOM 2355 N N . LYS A 1 292 ? 2.772 -1.571 -13.814 1.00 96.50 292 LYS A N 1
ATOM 2356 C CA . LYS A 1 292 ? 1.450 -0.991 -14.070 1.00 96.50 292 LYS A CA 1
ATOM 2357 C C . LYS A 1 292 ? 0.425 -2.069 -14.442 1.00 96.50 292 LYS A C 1
ATOM 2359 O O . LYS A 1 292 ? -0.689 -2.050 -13.918 1.00 96.50 292 LYS A O 1
ATOM 2364 N N . ALA A 1 293 ? 0.788 -3.012 -15.312 1.00 96.62 293 ALA A N 1
ATOM 2365 C CA . ALA A 1 293 ? -0.076 -4.127 -15.694 1.00 96.62 293 ALA A CA 1
ATOM 2366 C C . ALA A 1 293 ? -0.366 -5.076 -14.517 1.00 96.62 293 ALA A C 1
ATOM 2368 O O . ALA A 1 293 ? -1.500 -5.533 -14.369 1.00 96.62 293 ALA A O 1
ATOM 2369 N N . CYS A 1 294 ? 0.618 -5.337 -13.650 1.00 96.69 294 CYS A N 1
ATOM 2370 C CA . CYS A 1 294 ? 0.426 -6.103 -12.420 1.00 96.69 294 CYS A CA 1
ATOM 2371 C C . CYS A 1 294 ? -0.572 -5.411 -11.485 1.00 96.69 294 CYS A C 1
ATOM 2373 O O . CYS A 1 294 ? -1.568 -6.029 -11.118 1.00 96.69 294 CYS A O 1
ATOM 2375 N N . ARG A 1 295 ? -0.382 -4.125 -11.166 1.00 95.56 295 ARG A N 1
ATOM 2376 C CA . ARG A 1 295 ? -1.285 -3.383 -10.265 1.00 95.56 295 ARG A CA 1
ATOM 2377 C C . ARG A 1 295 ? -2.715 -3.296 -10.807 1.00 95.56 295 ARG A C 1
ATOM 2379 O O . ARG A 1 295 ? -3.646 -3.570 -10.056 1.00 95.56 295 ARG A O 1
ATOM 2386 N N . LEU A 1 296 ? -2.891 -3.045 -12.109 1.00 95.19 296 LEU A N 1
ATOM 2387 C CA . LEU A 1 296 ? -4.206 -3.095 -12.770 1.00 95.19 296 LEU A CA 1
ATOM 2388 C C . LEU A 1 296 ? -4.843 -4.495 -12.728 1.00 95.19 296 LEU A C 1
ATOM 2390 O O . LEU A 1 296 ? -6.058 -4.621 -12.586 1.00 95.19 296 LEU A O 1
ATOM 2394 N N . LYS A 1 297 ? -4.044 -5.567 -12.830 1.00 95.69 297 LYS A N 1
ATOM 2395 C CA . LYS A 1 297 ? -4.563 -6.935 -12.708 1.00 95.69 297 LYS A CA 1
ATOM 2396 C C . LYS A 1 297 ? -5.041 -7.245 -11.288 1.00 95.69 297 LYS A C 1
ATOM 2398 O O . LYS A 1 297 ? -6.038 -7.945 -11.149 1.00 95.69 297 LYS A O 1
ATOM 2403 N N . ILE A 1 298 ? -4.349 -6.753 -10.261 1.00 94.00 298 ILE A N 1
ATOM 2404 C CA . ILE A 1 298 ? -4.738 -6.956 -8.856 1.00 94.00 298 ILE A CA 1
ATOM 2405 C C . ILE A 1 298 ? -6.004 -6.139 -8.540 1.00 94.00 298 ILE A C 1
ATOM 2407 O O . ILE A 1 298 ? -6.919 -6.676 -7.927 1.00 94.00 298 ILE A O 1
ATOM 2411 N N . GLU A 1 299 ? -6.125 -4.902 -9.044 1.00 92.69 299 GLU A N 1
ATOM 2412 C CA . GLU A 1 299 ? -7.372 -4.111 -8.980 1.00 92.69 299 GLU A CA 1
ATOM 2413 C C . GLU A 1 299 ? -8.556 -4.875 -9.606 1.00 92.69 299 GLU A C 1
ATOM 2415 O O . GLU A 1 299 ? -9.611 -5.019 -8.991 1.00 92.69 299 GLU A O 1
ATOM 2420 N N . GLY A 1 300 ? -8.366 -5.444 -10.802 1.00 93.12 300 GLY A N 1
ATOM 2421 C CA . GLY A 1 300 ? -9.391 -6.246 -11.479 1.00 93.12 300 GLY A CA 1
ATOM 2422 C C . GLY A 1 300 ? -9.640 -7.640 -10.882 1.00 93.12 300 GLY A C 1
ATOM 2423 O O . GLY A 1 300 ? -10.591 -8.309 -11.284 1.00 93.12 300 GLY A O 1
ATOM 2424 N N . GLN A 1 301 ? -8.802 -8.116 -9.954 1.00 93.50 301 GLN A N 1
ATOM 2425 C CA . GLN A 1 301 ? -8.900 -9.447 -9.347 1.00 93.50 301 GLN A CA 1
ATOM 2426 C C . GLN A 1 301 ? -8.757 -9.343 -7.829 1.00 93.50 301 GLN A C 1
ATOM 2428 O O . GLN A 1 301 ? -7.706 -9.645 -7.278 1.00 93.50 301 GLN A O 1
ATOM 2433 N N . LYS A 1 302 ? -9.852 -8.981 -7.154 1.00 84.12 302 LYS A N 1
ATOM 2434 C CA . LYS A 1 302 ? -9.947 -8.747 -5.699 1.00 84.12 302 LYS A CA 1
ATOM 2435 C C . LYS A 1 302 ? -9.282 -9.798 -4.787 1.00 84.12 302 LYS A C 1
ATOM 2437 O O . LYS A 1 302 ? -8.776 -9.443 -3.730 1.00 84.12 302 LYS A O 1
ATOM 2442 N N . TYR A 1 303 ? -9.247 -11.068 -5.197 1.00 89.06 303 TYR A N 1
ATOM 2443 C CA . TYR A 1 303 ? -8.618 -12.171 -4.447 1.00 89.06 303 TYR A CA 1
ATOM 2444 C C . TYR A 1 303 ? -7.119 -12.371 -4.741 1.00 89.06 303 TYR A C 1
ATOM 2446 O O . TYR A 1 303 ? -6.486 -13.264 -4.178 1.00 89.06 303 TYR A O 1
ATOM 2454 N N . LEU A 1 304 ? -6.544 -11.600 -5.665 1.00 93.44 304 LEU A N 1
ATOM 2455 C CA . LEU A 1 304 ? -5.137 -11.682 -6.031 1.00 93.44 304 LEU A CA 1
ATOM 2456 C C . LEU A 1 304 ? -4.296 -10.885 -5.028 1.00 93.44 304 LEU A C 1
ATOM 2458 O O . LEU A 1 304 ? -4.619 -9.753 -4.684 1.00 93.44 304 LEU A O 1
ATOM 2462 N N . ARG A 1 305 ? -3.199 -11.482 -4.567 1.00 93.25 305 ARG A N 1
ATOM 2463 C CA . ARG A 1 305 ? -2.259 -10.871 -3.622 1.00 93.25 305 ARG A CA 1
ATOM 2464 C C . ARG A 1 305 ? -0.997 -10.392 -4.342 1.00 93.25 305 ARG A C 1
ATOM 2466 O O . ARG A 1 305 ? -0.617 -10.950 -5.374 1.00 93.25 305 ARG A O 1
ATOM 2473 N N . PHE A 1 306 ? -0.324 -9.382 -3.794 1.00 93.75 306 PHE A N 1
ATOM 2474 C CA . PHE A 1 306 ? 0.931 -8.850 -4.342 1.00 93.75 306 PHE A CA 1
ATOM 2475 C C . PHE A 1 306 ? 2.094 -9.861 -4.238 1.00 93.75 306 PHE A C 1
ATOM 2477 O O . PHE A 1 306 ? 2.973 -9.881 -5.099 1.00 93.75 306 PHE A O 1
ATOM 2484 N N . ASP A 1 307 ? 2.052 -10.763 -3.250 1.00 93.81 307 ASP A N 1
ATOM 2485 C CA . ASP A 1 307 ? 3.000 -11.874 -3.061 1.00 93.81 307 ASP A CA 1
ATOM 2486 C C . ASP A 1 307 ? 2.870 -12.999 -4.106 1.00 93.81 307 ASP A C 1
ATOM 2488 O O . ASP A 1 307 ? 3.768 -13.830 -4.257 1.00 93.81 307 ASP A O 1
ATOM 2492 N N . SER A 1 308 ? 1.769 -13.032 -4.864 1.00 94.62 308 SER A N 1
ATOM 2493 C CA . SER A 1 308 ? 1.382 -14.157 -5.716 1.00 94.62 308 SER A CA 1
ATOM 2494 C C . SER A 1 308 ? 2.091 -14.117 -7.073 1.00 94.62 308 SER A C 1
ATOM 2496 O O . SER A 1 308 ? 1.479 -14.269 -8.132 1.00 94.62 308 SER A O 1
ATOM 2498 N N . ILE A 1 309 ? 3.415 -13.946 -7.030 1.00 94.19 309 ILE A N 1
ATOM 2499 C CA . ILE A 1 309 ? 4.343 -13.696 -8.141 1.00 94.19 309 ILE A CA 1
ATOM 2500 C C . ILE A 1 309 ? 4.093 -14.617 -9.346 1.00 94.19 309 ILE A C 1
ATOM 2502 O O . ILE A 1 309 ? 4.035 -14.161 -10.493 1.00 94.19 309 ILE A O 1
ATOM 2506 N N . SER A 1 310 ? 3.859 -15.909 -9.102 1.00 96.12 310 SER A N 1
ATOM 2507 C CA . SER A 1 310 ? 3.571 -16.910 -10.139 1.00 96.12 310 SER A CA 1
ATOM 2508 C C . SER A 1 310 ? 2.364 -16.555 -11.019 1.00 96.12 310 SER A C 1
ATOM 2510 O O . SER A 1 310 ? 2.356 -16.864 -12.213 1.00 96.12 310 SER A O 1
ATOM 2512 N N . LYS A 1 311 ? 1.358 -15.853 -10.478 1.00 96.81 311 LYS A N 1
ATOM 2513 C CA . LYS A 1 311 ? 0.166 -15.404 -11.216 1.00 96.81 311 LYS A CA 1
ATOM 2514 C C . LYS A 1 311 ? 0.481 -14.282 -12.213 1.00 96.81 311 LYS A C 1
ATOM 2516 O O . LYS A 1 311 ? -0.276 -14.111 -13.169 1.00 96.81 311 LYS A O 1
ATOM 2521 N N . PHE A 1 312 ? 1.607 -13.576 -12.071 1.00 96.62 312 PHE A N 1
ATOM 2522 C CA . PHE A 1 312 ? 2.072 -12.540 -13.005 1.00 96.62 312 PHE A CA 1
ATOM 2523 C C . PHE A 1 312 ? 2.965 -13.080 -14.137 1.00 96.62 312 PHE A C 1
ATOM 2525 O O . PHE A 1 312 ? 3.344 -12.316 -15.021 1.00 96.62 312 PHE A O 1
ATOM 2532 N N . ARG A 1 313 ? 3.259 -14.393 -14.192 1.00 96.06 313 ARG A N 1
ATOM 2533 C CA . ARG A 1 313 ? 4.159 -15.001 -15.202 1.00 96.06 313 ARG A CA 1
ATOM 2534 C C . ARG A 1 313 ? 3.813 -14.629 -16.653 1.00 96.06 313 ARG A C 1
ATOM 2536 O O . ARG A 1 313 ? 4.701 -14.263 -17.414 1.00 96.06 313 ARG A O 1
ATOM 2543 N N . HIS A 1 314 ? 2.538 -14.694 -17.028 1.00 95.88 314 HIS A N 1
ATOM 2544 C CA . HIS A 1 314 ? 2.042 -14.280 -18.349 1.00 95.88 314 HIS A CA 1
ATOM 2545 C C . HIS A 1 314 ? 2.303 -12.789 -18.666 1.00 95.88 314 HIS A C 1
ATOM 2547 O O . HIS A 1 314 ? 2.791 -12.484 -19.751 1.00 95.88 314 HIS A O 1
ATOM 2553 N N . LEU A 1 315 ? 2.073 -11.870 -17.715 1.00 96.44 315 LEU A N 1
ATOM 2554 C CA . LEU A 1 315 ? 2.418 -10.447 -17.865 1.00 96.44 315 LEU A CA 1
ATOM 2555 C C . LEU A 1 315 ? 3.934 -10.258 -18.009 1.00 96.44 315 LEU A C 1
ATOM 2557 O O . LEU A 1 315 ? 4.374 -9.528 -18.893 1.00 96.44 315 LEU A O 1
ATOM 2561 N N . LYS A 1 316 ? 4.735 -10.977 -17.207 1.00 95.88 316 LYS A N 1
ATOM 2562 C CA . LYS A 1 316 ? 6.204 -10.945 -17.283 1.00 95.88 316 LYS A CA 1
ATOM 2563 C C . LYS A 1 316 ? 6.689 -11.327 -18.683 1.00 95.88 316 LYS A C 1
ATOM 2565 O O . LYS A 1 316 ? 7.533 -10.636 -19.241 1.00 95.88 316 LYS A O 1
ATOM 2570 N N . VAL A 1 317 ? 6.138 -12.393 -19.270 1.00 94.81 317 VAL A N 1
ATOM 2571 C CA . VAL A 1 317 ? 6.461 -12.796 -20.650 1.00 94.81 317 VAL A CA 1
ATOM 2572 C C . VAL A 1 317 ? 6.003 -11.733 -21.655 1.00 94.81 317 VAL A C 1
ATOM 2574 O O . VAL A 1 317 ? 6.790 -11.350 -22.511 1.00 94.81 317 VAL A O 1
ATOM 2577 N N . SER A 1 318 ? 4.780 -11.209 -21.529 1.00 95.06 318 SER A N 1
ATOM 2578 C CA . SER A 1 318 ? 4.219 -10.225 -22.470 1.00 95.06 318 SER A CA 1
ATOM 2579 C C . SER A 1 318 ? 5.000 -8.902 -22.537 1.00 95.06 318 SER A C 1
ATOM 2581 O O . SER A 1 318 ? 5.148 -8.336 -23.622 1.00 95.06 318 SER A O 1
ATOM 2583 N N . HIS A 1 319 ? 5.505 -8.420 -21.394 1.00 94.19 319 HIS A N 1
ATOM 2584 C CA . HIS A 1 319 ? 6.205 -7.134 -21.284 1.00 94.19 319 HIS A CA 1
ATOM 2585 C C . HIS A 1 319 ? 7.736 -7.248 -21.348 1.00 94.19 319 HIS A C 1
ATOM 2587 O O . HIS A 1 319 ? 8.374 -6.401 -21.968 1.00 94.19 319 HIS A O 1
ATOM 2593 N N . LEU A 1 320 ? 8.339 -8.256 -20.702 1.00 94.31 320 LEU A N 1
ATOM 2594 C CA . LEU A 1 320 ? 9.800 -8.334 -20.538 1.00 94.31 320 LEU A CA 1
ATOM 2595 C C . LEU A 1 320 ? 10.486 -9.299 -21.515 1.00 94.31 320 LEU A C 1
ATOM 2597 O O . LEU A 1 320 ? 11.692 -9.186 -21.719 1.00 94.31 320 LEU A O 1
ATOM 2601 N N . SER A 1 321 ? 9.764 -10.247 -22.125 1.00 92.88 321 SER A N 1
ATOM 2602 C CA . SER A 1 321 ? 10.358 -11.093 -23.169 1.00 92.88 321 SER A CA 1
ATOM 2603 C C . SER A 1 321 ? 10.490 -10.315 -24.477 1.00 92.88 321 SER A C 1
ATOM 2605 O O . SER A 1 321 ? 9.578 -9.591 -24.869 1.00 92.88 321 SER A O 1
ATOM 2607 N N . SER A 1 322 ? 11.583 -10.534 -25.209 1.00 87.56 322 SER A N 1
ATOM 2608 C CA . SER A 1 322 ? 11.736 -10.069 -26.596 1.00 87.56 322 SER A CA 1
ATOM 2609 C C . SER A 1 322 ? 10.666 -10.638 -27.538 1.00 87.56 322 SER A C 1
ATOM 2611 O O . SER A 1 322 ? 10.336 -10.002 -28.532 1.00 87.56 322 SER A O 1
ATOM 2613 N N . LEU A 1 323 ? 10.095 -11.800 -27.198 1.00 84.88 323 LEU A N 1
ATOM 2614 C CA . LEU A 1 323 ? 8.983 -12.445 -27.907 1.00 84.88 323 LEU A CA 1
ATOM 2615 C C . LEU A 1 323 ? 7.597 -11.958 -27.431 1.00 84.88 323 LEU A C 1
ATOM 2617 O O . LEU A 1 323 ? 6.575 -12.462 -27.891 1.00 84.88 323 LEU A O 1
ATOM 2621 N N . GLY A 1 324 ? 7.539 -11.023 -26.478 1.00 85.12 324 GLY A N 1
ATOM 2622 C CA . GLY A 1 324 ? 6.292 -10.495 -25.929 1.00 85.12 324 GLY A CA 1
ATOM 2623 C C . GLY A 1 324 ? 5.570 -9.548 -26.894 1.00 85.12 324 GLY A C 1
ATOM 2624 O O . GLY A 1 324 ? 6.196 -8.751 -27.592 1.00 85.12 324 GLY A O 1
ATOM 2625 N N . MET A 1 325 ? 4.233 -9.582 -26.896 1.00 77.44 325 MET A N 1
ATOM 2626 C CA . MET A 1 325 ? 3.399 -8.746 -27.779 1.00 77.44 325 MET A CA 1
ATOM 2627 C C . MET A 1 325 ? 3.666 -7.240 -27.615 1.00 77.44 325 MET A C 1
ATOM 2629 O O . MET A 1 325 ? 3.614 -6.486 -28.590 1.00 77.44 325 MET A O 1
ATOM 2633 N N . VAL A 1 326 ? 3.987 -6.796 -26.394 1.00 77.81 326 VAL A N 1
ATOM 2634 C CA . VAL A 1 326 ? 4.320 -5.390 -26.108 1.00 77.81 326 VAL A CA 1
ATOM 2635 C C . VAL A 1 326 ? 5.687 -5.035 -26.700 1.00 77.81 326 VAL A C 1
ATOM 2637 O 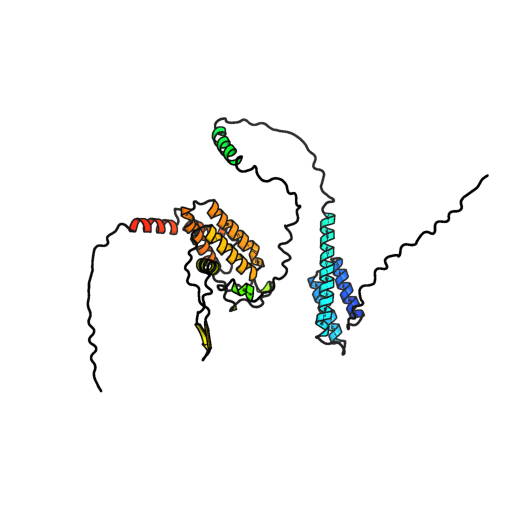O . VAL A 1 326 ? 5.815 -4.024 -27.388 1.00 77.81 326 VAL A O 1
ATOM 2640 N N . ALA A 1 327 ? 6.683 -5.909 -26.519 1.00 70.88 327 ALA A N 1
ATOM 2641 C CA . ALA A 1 327 ? 8.023 -5.738 -27.075 1.00 70.88 327 ALA A CA 1
ATOM 2642 C C . ALA A 1 327 ? 8.024 -5.669 -28.612 1.00 70.88 327 ALA A C 1
ATOM 2644 O O . ALA A 1 327 ? 8.755 -4.864 -29.190 1.00 70.88 327 ALA A O 1
ATOM 2645 N N . TYR A 1 328 ? 7.181 -6.476 -29.265 1.00 72.69 328 TYR A N 1
ATOM 2646 C CA . TYR A 1 328 ? 7.012 -6.474 -30.719 1.00 72.69 328 TYR A CA 1
ATOM 2647 C C . TYR A 1 328 ? 6.376 -5.168 -31.227 1.00 72.69 328 TYR A C 1
ATOM 2649 O O . TYR A 1 328 ? 6.831 -4.589 -32.213 1.00 72.69 328 TYR A O 1
ATOM 2657 N N . SER A 1 329 ? 5.363 -4.666 -30.514 1.00 73.94 329 SER A N 1
ATOM 2658 C CA . SER A 1 329 ? 4.647 -3.431 -30.867 1.00 73.94 329 SER A CA 1
ATOM 2659 C C . SER A 1 329 ? 5.544 -2.187 -30.809 1.00 73.94 329 SER A C 1
ATOM 2661 O O . SER A 1 329 ? 5.428 -1.301 -31.653 1.00 73.94 329 SER A O 1
ATOM 2663 N N . GLU A 1 330 ? 6.454 -2.126 -29.834 1.00 69.50 330 GLU A N 1
ATOM 2664 C CA . GLU A 1 330 ? 7.401 -1.016 -29.660 1.00 69.50 330 GLU A CA 1
ATOM 2665 C C . GLU A 1 330 ? 8.477 -0.994 -30.764 1.00 69.50 330 GLU A C 1
ATOM 2667 O O . GLU A 1 330 ? 8.820 0.070 -31.279 1.00 69.50 330 GLU A O 1
ATOM 2672 N N . LEU A 1 331 ? 8.954 -2.170 -31.199 1.00 67.06 331 LEU A N 1
ATOM 2673 C CA . LEU A 1 331 ? 9.917 -2.292 -32.303 1.00 67.06 331 LEU A CA 1
ATOM 2674 C C . LEU A 1 331 ? 9.317 -1.871 -33.655 1.00 67.06 331 LEU A C 1
ATOM 2676 O O . LEU A 1 331 ? 9.971 -1.166 -34.424 1.00 67.06 331 LEU A O 1
ATOM 2680 N N . HIS A 1 332 ? 8.067 -2.249 -33.941 1.00 63.25 332 HIS A N 1
ATOM 2681 C CA . HIS A 1 332 ? 7.402 -1.877 -35.200 1.00 63.25 332 HIS A CA 1
ATOM 2682 C C . HIS A 1 332 ? 7.044 -0.388 -35.288 1.00 63.25 332 HIS A C 1
ATOM 2684 O O . HIS A 1 332 ? 7.098 0.188 -36.374 1.00 63.25 332 HIS A O 1
ATOM 2690 N N . GLN A 1 333 ? 6.762 0.277 -34.162 1.00 64.69 333 GLN A N 1
ATOM 2691 C CA . GLN A 1 333 ? 6.535 1.730 -34.150 1.00 64.69 333 GLN A CA 1
ATOM 2692 C C . GLN A 1 333 ? 7.785 2.529 -34.553 1.00 64.69 333 GLN A C 1
ATOM 2694 O O . GLN A 1 333 ? 7.658 3.563 -35.210 1.00 64.69 333 GLN A O 1
ATOM 2699 N N . LEU A 1 334 ? 8.987 2.039 -34.233 1.00 57.50 334 LEU A N 1
ATOM 2700 C CA . LEU A 1 334 ? 10.243 2.679 -34.642 1.00 57.50 334 LEU A CA 1
ATOM 2701 C C . LEU A 1 334 ? 10.498 2.558 -36.156 1.00 57.50 334 LEU A C 1
ATOM 2703 O O . LEU A 1 334 ? 10.999 3.504 -36.762 1.00 57.50 334 LEU A O 1
ATOM 2707 N N . GLY A 1 335 ? 10.083 1.451 -36.783 1.00 56.53 335 GLY A N 1
ATOM 2708 C CA . GLY A 1 335 ? 10.220 1.233 -38.230 1.00 56.53 335 GLY A CA 1
ATOM 2709 C C . GLY A 1 335 ? 9.256 2.047 -39.106 1.00 56.53 335 GLY A C 1
ATOM 2710 O O . GLY A 1 335 ? 9.502 2.209 -40.296 1.00 56.53 335 GLY A O 1
ATOM 2711 N N . SER A 1 336 ? 8.175 2.591 -38.537 1.00 55.06 336 SER A N 1
ATOM 2712 C CA . SER A 1 336 ? 7.110 3.273 -39.293 1.00 55.06 336 SER A CA 1
ATOM 2713 C C . SER A 1 336 ? 7.318 4.788 -39.480 1.00 55.06 336 SER A C 1
ATOM 2715 O O . SER A 1 336 ? 6.437 5.456 -40.022 1.00 55.06 336 SER A O 1
ATOM 2717 N N . THR A 1 337 ? 8.432 5.367 -39.019 1.00 54.25 337 THR A N 1
ATOM 2718 C CA . THR A 1 337 ? 8.632 6.835 -39.039 1.00 54.25 337 THR A CA 1
ATOM 2719 C C . THR A 1 337 ? 9.287 7.380 -40.315 1.00 54.25 337 THR A C 1
ATOM 2721 O O . THR A 1 337 ? 9.282 8.591 -40.536 1.00 54.25 337 THR A O 1
ATOM 2724 N N . THR A 1 338 ? 9.781 6.513 -41.201 1.00 54.09 338 THR A N 1
ATOM 2725 C CA . THR A 1 338 ? 10.311 6.869 -42.529 1.00 54.09 338 THR A CA 1
ATOM 2726 C C . THR A 1 338 ? 9.245 6.676 -43.613 1.00 54.09 338 THR A C 1
ATOM 2728 O O . THR A 1 338 ? 9.317 5.739 -44.404 1.00 54.09 338 THR A O 1
ATOM 2731 N N . GLY A 1 339 ? 8.231 7.547 -43.635 1.00 54.00 339 GLY A N 1
ATOM 2732 C CA . GLY A 1 339 ? 7.099 7.426 -44.558 1.00 54.00 339 GLY A CA 1
ATOM 2733 C C . GLY A 1 339 ? 6.307 8.721 -44.719 1.00 54.00 339 GLY A C 1
ATOM 2734 O O . GLY A 1 339 ? 5.357 8.964 -43.989 1.00 54.00 339 GLY A O 1
ATOM 2735 N N . ASP A 1 340 ? 6.730 9.518 -45.699 1.00 49.56 340 ASP A N 1
ATOM 2736 C CA . ASP A 1 340 ? 5.923 10.471 -46.470 1.00 49.56 340 ASP A CA 1
ATOM 2737 C C . ASP A 1 340 ? 5.065 11.522 -45.717 1.00 49.56 340 ASP A C 1
ATOM 2739 O O . ASP A 1 340 ? 3.920 11.301 -45.324 1.00 49.56 340 ASP A O 1
ATOM 2743 N N . LYS A 1 341 ? 5.599 12.749 -45.624 1.00 52.78 341 LYS A N 1
ATOM 2744 C CA . LYS A 1 341 ? 4.802 13.978 -45.456 1.00 52.78 341 LYS A CA 1
ATOM 2745 C C . LYS A 1 341 ? 4.739 14.757 -46.772 1.00 52.78 341 LYS A C 1
ATOM 2747 O O . LYS A 1 341 ? 5.194 15.899 -46.848 1.00 52.78 341 LYS A O 1
ATOM 2752 N N . SER A 1 342 ? 4.145 14.157 -47.796 1.00 56.66 342 SER A N 1
ATOM 2753 C CA . SER A 1 342 ? 3.660 14.857 -48.984 1.00 56.66 342 SER A CA 1
ATOM 2754 C C . SER A 1 342 ? 2.145 14.663 -49.145 1.00 56.66 342 SER A C 1
ATOM 2756 O O . SER A 1 342 ? 1.578 13.656 -48.727 1.00 56.66 342 SER A O 1
ATOM 2758 N N . SER A 1 343 ? 1.477 15.671 -49.722 1.00 48.72 343 SER A N 1
ATOM 2759 C CA . SER A 1 343 ? 0.011 15.867 -49.741 1.00 48.72 343 SER A CA 1
ATOM 2760 C C . SER A 1 343 ? -0.643 16.141 -48.361 1.00 48.72 343 SER A C 1
ATOM 2762 O O . SER A 1 343 ? -0.207 15.657 -47.326 1.00 48.72 343 SER A O 1
ATOM 2764 N N . GLY A 1 344 ? -1.684 16.970 -48.240 1.00 44.47 344 GLY A N 1
ATOM 2765 C CA . GLY A 1 344 ? -2.281 17.879 -49.219 1.00 44.47 344 GLY A CA 1
ATOM 2766 C C . GLY A 1 344 ? -3.046 19.002 -48.506 1.00 44.47 344 GLY A C 1
ATOM 2767 O O . GLY A 1 344 ? -3.908 18.754 -47.666 1.00 44.47 344 GLY A O 1
ATOM 2768 N N . LYS A 1 345 ? -2.727 20.262 -48.823 1.00 49.16 345 LYS A N 1
ATOM 2769 C CA . LYS A 1 345 ? -3.294 21.458 -48.174 1.00 49.16 345 LYS A CA 1
ATOM 2770 C C . LYS A 1 345 ? -4.678 21.792 -48.753 1.00 49.16 345 LYS A C 1
ATOM 2772 O O . LYS A 1 345 ? -4.816 22.745 -49.514 1.00 49.16 345 LYS A O 1
ATOM 2777 N N . PHE A 1 346 ? -5.703 21.005 -48.419 1.00 42.62 346 PHE A N 1
ATOM 2778 C CA . PHE A 1 346 ? -7.060 21.226 -48.932 1.00 42.62 346 PHE A CA 1
ATOM 2779 C C . PHE A 1 346 ? -7.801 22.318 -48.139 1.00 42.62 346 PHE A C 1
ATOM 2781 O O . PHE A 1 346 ? -8.500 22.057 -47.159 1.00 42.62 346 PHE A O 1
ATOM 2788 N N . THR A 1 347 ? -7.648 23.574 -48.561 1.00 48.09 347 THR A N 1
ATOM 2789 C CA . THR A 1 347 ? -8.363 24.730 -47.994 1.00 48.09 347 THR A CA 1
ATOM 2790 C C . THR A 1 347 ? -9.826 24.766 -48.452 1.00 48.09 347 THR A C 1
ATOM 2792 O O . THR A 1 347 ? -10.212 25.571 -49.298 1.00 48.09 347 THR A O 1
ATOM 2795 N N . GLY A 1 348 ? -10.657 23.892 -47.881 1.00 45.19 348 GLY A N 1
ATOM 2796 C CA . GLY A 1 348 ? -12.105 23.844 -48.109 1.00 45.19 348 GLY A CA 1
ATOM 2797 C C . GLY A 1 348 ? -12.868 24.923 -47.332 1.00 45.19 348 GLY A C 1
ATOM 2798 O O . GLY A 1 348 ? -13.475 24.640 -46.301 1.00 45.19 348 GLY A O 1
ATOM 2799 N N . GLY A 1 349 ? -12.847 26.168 -47.810 1.00 49.59 349 GLY A N 1
ATOM 2800 C CA . GLY A 1 349 ? -13.585 27.268 -47.182 1.00 49.59 349 GLY A CA 1
ATOM 2801 C C . GLY A 1 349 ? -15.104 27.127 -47.337 1.00 49.59 349 GLY A C 1
ATOM 2802 O O . GLY A 1 349 ? -15.636 27.343 -48.422 1.00 49.59 349 GLY A O 1
ATOM 2803 N N . ARG A 1 350 ? -15.828 26.844 -46.245 1.00 52.41 350 ARG A N 1
ATOM 2804 C CA . ARG A 1 350 ? -17.303 26.826 -46.226 1.00 52.41 350 ARG A CA 1
ATOM 2805 C C . ARG A 1 350 ? -17.858 28.020 -45.446 1.00 52.4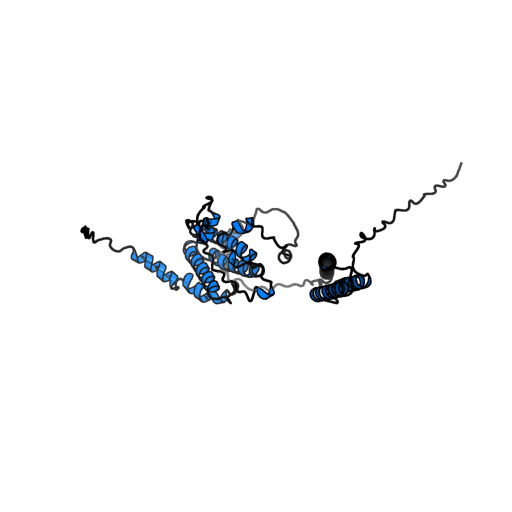1 350 ARG A C 1
ATOM 2807 O O . ARG A 1 350 ? -18.173 27.911 -44.263 1.00 52.41 350 ARG A O 1
ATOM 2814 N N . LYS A 1 351 ? -17.999 29.165 -46.128 1.00 47.25 351 LYS A N 1
ATOM 2815 C CA . LYS A 1 351 ? -18.781 30.309 -45.624 1.00 47.25 351 LYS A CA 1
ATOM 2816 C C . LYS A 1 351 ? -20.199 29.829 -45.296 1.00 47.25 351 LYS A C 1
ATOM 2818 O O . LYS A 1 351 ? -20.890 29.320 -46.175 1.00 47.25 351 LYS A O 1
ATOM 2823 N N . LYS A 1 352 ? -20.636 30.007 -44.048 1.00 59.19 352 LYS A N 1
ATOM 2824 C CA . LYS A 1 352 ? -22.026 29.794 -43.631 1.00 59.19 352 LYS A CA 1
ATOM 2825 C C . LYS A 1 352 ? -22.658 31.167 -43.422 1.00 59.19 352 LYS A C 1
ATOM 2827 O O . LYS A 1 352 ? -22.455 31.784 -42.381 1.00 59.19 352 LYS A O 1
ATOM 2832 N N . SER A 1 353 ? -23.353 31.670 -44.439 1.00 50.25 353 SER A N 1
ATOM 2833 C CA . SER A 1 353 ? -24.159 32.885 -44.315 1.00 50.25 353 SER A CA 1
ATOM 2834 C C . SER A 1 353 ? -25.260 32.653 -43.282 1.00 50.25 353 SER A C 1
ATOM 2836 O O . SER A 1 353 ? -25.974 31.650 -43.323 1.00 50.25 353 SER A O 1
ATOM 2838 N N . ARG A 1 354 ? -25.374 33.577 -42.327 1.00 60.16 354 ARG A N 1
ATOM 2839 C CA . ARG A 1 354 ? -26.471 33.622 -41.364 1.00 60.16 354 ARG A CA 1
ATOM 2840 C C . ARG A 1 354 ? -27.551 34.503 -41.979 1.00 60.16 354 ARG A C 1
ATOM 2842 O O . ARG A 1 354 ? -27.314 35.688 -42.175 1.00 60.16 354 ARG A O 1
ATOM 2849 N N . PHE A 1 355 ? -28.683 33.909 -42.336 1.00 55.72 355 PHE A N 1
ATOM 2850 C CA . PHE A 1 355 ? -29.857 34.669 -42.745 1.00 55.72 355 PHE A CA 1
ATOM 2851 C C . PHE A 1 355 ? -30.552 35.146 -41.469 1.00 55.72 355 PHE A C 1
ATOM 2853 O O . PHE A 1 355 ? -30.934 34.325 -40.633 1.00 55.72 355 PHE A O 1
ATOM 2860 N N . GLU A 1 356 ? -30.655 36.457 -41.291 1.00 55.22 356 GLU A N 1
ATOM 2861 C CA . GLU A 1 356 ? -31.599 37.040 -40.344 1.00 55.22 356 GLU A CA 1
ATOM 2862 C C . GLU A 1 356 ? -32.977 37.044 -41.007 1.00 55.22 356 GLU A C 1
ATOM 2864 O O . GLU A 1 356 ? -33.102 37.364 -42.188 1.00 55.22 356 GLU A O 1
ATOM 2869 N N . SER A 1 357 ? -34.014 36.690 -40.254 1.00 57.94 357 SER A N 1
ATOM 2870 C CA . SER A 1 357 ? -35.387 37.015 -40.620 1.00 57.94 357 SER A CA 1
ATOM 2871 C C . SER A 1 357 ? -36.084 37.510 -39.371 1.00 57.94 357 SER A C 1
ATOM 2873 O O . SER A 1 357 ? -36.216 36.767 -38.399 1.00 57.94 357 SER A O 1
ATOM 2875 N N 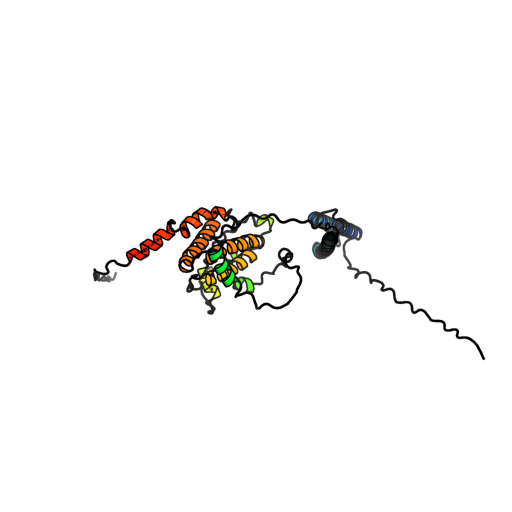. SER A 1 358 ? -36.509 38.766 -39.414 1.00 57.25 358 SER A N 1
ATOM 2876 C CA . SER A 1 358 ? -37.467 39.318 -38.464 1.00 57.25 358 SER A CA 1
ATOM 2877 C C . SER A 1 358 ? -38.808 38.589 -38.585 1.00 57.25 358 SER A C 1
ATOM 2879 O O . SER A 1 358 ? -39.154 38.095 -39.664 1.00 57.25 358 SER A O 1
ATOM 2881 N N . GLY A 1 359 ? -39.546 38.560 -37.478 1.00 59.56 359 GLY A N 1
ATOM 2882 C CA . GLY A 1 359 ? -40.883 37.987 -37.329 1.00 59.56 359 GLY A CA 1
ATOM 2883 C C . GLY A 1 359 ? -41.345 38.192 -35.899 1.00 59.56 359 GLY A C 1
ATOM 2884 O O . GLY A 1 359 ? -40.886 37.400 -35.051 1.00 59.56 359 GLY A O 1
#

Radius of gyration: 35.74 Å; chains: 1; bounding box: 93×74×131 Å

Foldseek 3Di:
DDDDDDDDDDPDDDPDPPPPPPPPPDQPFDPVLVVVLVVLLVCVLVVVDDPVVSLVVNLVSLVVRQVVDPPDDPVSSVVSSVVSVVSNVVSVVVVVVVVVVVPPPDDDDDDDDDDDDDDDDDPPPPVVVVVVVVVVPPPPPDDDDDDDDDDPPPPLPPDPLPDDDVVVVVLCPQDDPPFQPDDDPVCVLVCLDLDALDDLLLLLQSVPCPDPDWADWDDPDDPDTGGRDRRDSPDDPQFPVSVLVSLVVVLVVVCNRVVVLNVQSVLLSVVLVVCNVVDDSVLVVLSVVLVVVVSNVCSVPSPDTSNPVVVSVLSCCQRVNCPHPNVVVVVVVVVPPPDDPDDDDPPPDDDDDDDDDDD

pLDDT: mean 73.38, std 21.81, range [35.72, 98.25]

Secondary structure (DSSP, 8-state):
---------------------------SS-HHHHHHHHHHHHHHHTTSS-HHHHHHHHHHHHHHHHHH-TT--HHHHHHHHHHHHHHHHHHHHHHHHHHHHTTTT--------------PPPTTSHHHHHHHHHHTTSS-------------TTTTTS-------HHHHHT-TTS-GGG-S---HHHHTTS---PPPP-HHHHHHHHT--S-----EEE-STT-EEE-PPPP------SHHHHHHHHHHHHHHHHHH-GGGHHHHHHHHHHHHHHHHHS-GGGHHHHHHHHHHHHHHHHT-TT--TT-GGGGHHHHHHHHSTTSHHHHHHHHHHHTTSS--------------------

Sequence (359 aa):
MSDNAGMTQTLSSNPTSEVQPASKVQHKFDQASVTKCLKLVDDFGKGLISKGDALLEIQLILQSAIGESDSLTQQDFKPGFTHFLQLLDHASGDLSSDKERGRNANEPERRESDLPSPRPCSSAIIKERELRSKLRRQNLSEEDESDESGDEHEYILRGKRRKLTSERLQFYPWLEPKQYRHVSHQKAEELTLDWRAPDLKKVLSGHYSTSIDPKQTQSLGKGFEITLSQPTTTHKVKTFGDWSIVTDLWIEALTFIMPWKEDELRSYKRYLSGFFIDVHYALHSRIIDFDKACRLKIEGQKYLRFDSISKFRHLKVSHLSSLGMVAYSELHQLGSTTGDKSSGKFTGGRKKSRFESSG

Organism: NCBI:txid48579